Protein AF-M1DHZ8-F1 (afdb_monomer)

Structure (mmCIF, N/CA/C/O backbone):
data_AF-M1DHZ8-F1
#
_entry.id   AF-M1DHZ8-F1
#
loop_
_atom_site.group_PDB
_atom_site.id
_atom_site.type_symbol
_atom_site.label_atom_id
_atom_site.label_alt_id
_atom_site.label_comp_id
_atom_site.label_asym_id
_atom_site.label_entity_id
_atom_site.label_seq_id
_atom_site.pdbx_PDB_ins_code
_atom_site.Cartn_x
_atom_site.Cartn_y
_atom_site.Cartn_z
_atom_site.occupancy
_atom_site.B_iso_or_equiv
_atom_site.auth_seq_id
_atom_site.auth_comp_id
_atom_site.auth_asym_id
_atom_site.auth_atom_id
_atom_site.pdbx_PDB_model_num
ATOM 1 N N . MET A 1 1 ? -25.401 53.368 11.856 1.00 43.28 1 MET A N 1
ATOM 2 C CA . MET A 1 1 ? -24.436 52.295 11.523 1.00 43.28 1 MET A CA 1
ATOM 3 C C . MET A 1 1 ? -25.212 51.007 11.330 1.00 43.28 1 MET A C 1
ATOM 5 O O . MET A 1 1 ? -26.063 50.683 12.149 1.00 43.28 1 MET A O 1
ATOM 9 N N . VAL A 1 2 ? -25.021 50.393 10.166 1.00 42.47 2 VAL A N 1
ATOM 10 C CA . VAL A 1 2 ? -25.934 49.443 9.520 1.00 42.47 2 VAL A CA 1
ATOM 11 C C . VAL A 1 2 ? -25.722 48.029 10.066 1.00 42.47 2 VAL A C 1
ATOM 13 O O . VAL A 1 2 ? -24.594 47.553 10.136 1.00 42.47 2 VAL A O 1
ATOM 16 N N . LYS A 1 3 ? -26.817 47.373 10.459 1.00 51.09 3 LYS A N 1
ATOM 17 C CA . LYS A 1 3 ? -26.862 45.996 10.965 1.00 51.09 3 LYS A CA 1
ATOM 18 C C . LYS A 1 3 ? -27.177 45.074 9.782 1.00 51.09 3 LYS A C 1
ATOM 20 O O . LYS A 1 3 ? -28.287 45.108 9.261 1.00 51.09 3 LYS A O 1
ATOM 25 N N . THR A 1 4 ? -26.202 44.298 9.321 1.00 57.06 4 THR A N 1
ATOM 26 C CA . THR A 1 4 ? -26.383 43.306 8.248 1.00 57.06 4 THR A CA 1
ATOM 27 C C . THR A 1 4 ? -27.116 42.061 8.763 1.00 57.06 4 THR A C 1
ATOM 29 O O . THR A 1 4 ? -26.713 41.521 9.796 1.00 57.06 4 THR A O 1
ATOM 32 N N . PRO A 1 5 ? -28.157 41.569 8.067 1.00 57.56 5 PRO A N 1
ATOM 33 C CA . PRO A 1 5 ? -28.821 40.320 8.417 1.00 57.56 5 PRO A CA 1
ATOM 34 C C . PRO A 1 5 ? -28.129 39.104 7.779 1.00 57.56 5 PRO A C 1
ATOM 36 O O . PRO A 1 5 ? -27.724 39.126 6.617 1.00 57.56 5 PRO A O 1
ATOM 39 N N . ILE A 1 6 ? -28.015 38.031 8.563 1.00 51.16 6 ILE A N 1
ATOM 40 C CA . ILE A 1 6 ? -27.472 36.728 8.164 1.00 51.16 6 ILE A CA 1
ATOM 41 C C . ILE A 1 6 ? -28.552 35.974 7.380 1.00 51.16 6 ILE A C 1
ATOM 43 O O . ILE A 1 6 ? -29.609 35.652 7.920 1.00 51.16 6 ILE A O 1
ATOM 47 N N . VAL A 1 7 ? -28.278 35.690 6.107 1.00 58.41 7 VAL A N 1
ATOM 48 C CA . VAL A 1 7 ? -29.112 34.842 5.245 1.00 58.41 7 VAL A CA 1
ATOM 49 C C . VAL A 1 7 ? -28.746 33.381 5.503 1.00 58.41 7 VAL A C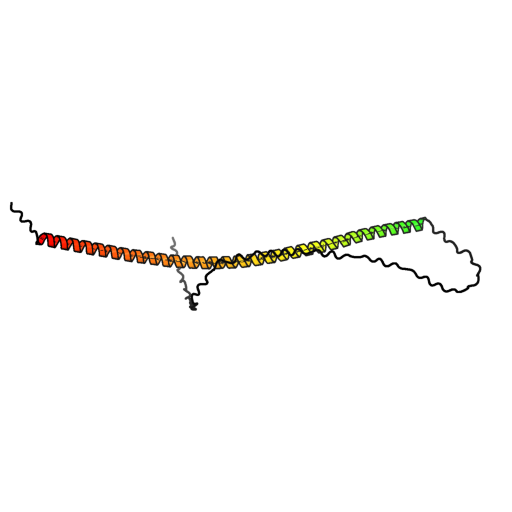 1
ATOM 51 O O . VAL A 1 7 ? -27.616 32.964 5.263 1.00 58.41 7 VAL A O 1
ATOM 54 N N . SER A 1 8 ? -29.705 32.612 6.015 1.00 46.03 8 SER A N 1
ATOM 55 C CA . SER A 1 8 ? -29.586 31.172 6.245 1.00 46.03 8 SER A CA 1
ATOM 56 C C . SER A 1 8 ? -30.149 30.428 5.033 1.00 46.03 8 SER A C 1
ATOM 58 O O . SER A 1 8 ? -31.315 30.614 4.684 1.00 46.03 8 SER A O 1
ATOM 60 N N . THR A 1 9 ? -29.331 29.619 4.360 1.00 59.97 9 THR A N 1
ATOM 61 C CA . THR A 1 9 ? -29.782 28.746 3.268 1.00 59.97 9 THR A CA 1
ATOM 62 C C . THR A 1 9 ? -30.081 27.337 3.796 1.00 59.97 9 THR A C 1
ATOM 64 O O . THR A 1 9 ? -29.317 26.805 4.605 1.00 59.97 9 THR A O 1
ATOM 67 N N . PRO A 1 10 ? -31.181 26.697 3.360 1.00 54.19 10 PRO A N 1
ATOM 68 C CA . PRO A 1 10 ? -31.525 25.348 3.793 1.00 54.19 10 PRO A CA 1
ATOM 69 C C . PRO A 1 10 ? -30.684 24.284 3.071 1.00 54.19 10 PRO A C 1
ATOM 71 O O . PRO A 1 10 ? -30.673 24.184 1.843 1.00 54.19 10 PRO A O 1
ATOM 74 N N . VAL A 1 11 ? -30.012 23.451 3.866 1.00 51.22 11 VAL A N 1
ATOM 75 C CA . VAL A 1 11 ? -29.269 22.260 3.434 1.00 51.22 11 VAL A CA 1
ATOM 76 C C . VAL A 1 11 ? -30.254 21.161 3.034 1.00 51.22 11 VAL A C 1
ATOM 78 O O . VAL A 1 11 ? -31.031 20.667 3.850 1.00 51.22 11 VAL A O 1
ATOM 81 N N . THR A 1 12 ? -30.222 20.754 1.767 1.00 45.12 12 THR A N 1
ATOM 82 C CA . THR A 1 12 ? -31.020 19.637 1.251 1.00 45.12 12 THR A CA 1
ATOM 83 C C . THR A 1 12 ? -30.306 18.315 1.544 1.00 45.12 12 THR A C 1
ATOM 85 O O . THR A 1 12 ? -29.315 17.966 0.905 1.00 45.12 12 THR A O 1
ATOM 88 N N . HIS A 1 13 ? -30.822 17.554 2.510 1.00 42.47 13 HIS A N 1
ATOM 89 C CA . HIS A 1 13 ? -30.397 16.179 2.767 1.00 42.47 13 HIS A CA 1
ATOM 90 C C . HIS A 1 13 ? -30.862 15.258 1.629 1.00 42.47 13 HIS A C 1
ATOM 92 O O . HIS A 1 13 ? -32.052 14.973 1.493 1.00 42.47 13 HIS A O 1
ATOM 98 N N . LYS A 1 14 ? -29.927 14.748 0.819 1.00 47.31 14 LYS A N 1
ATOM 99 C CA . LYS A 1 14 ? -30.204 13.616 -0.074 1.00 47.31 14 LYS A CA 1
ATOM 100 C C . LYS A 1 14 ? -30.124 12.313 0.719 1.00 47.31 14 LYS A C 1
ATOM 102 O O . LYS A 1 14 ? -29.074 11.932 1.226 1.00 47.31 14 LYS A O 1
ATOM 107 N N . SER A 1 15 ? -31.285 11.675 0.825 1.00 42.09 15 SER A N 1
ATOM 108 C CA . SER A 1 15 ? -31.528 10.390 1.471 1.00 42.09 15 SER A CA 1
ATOM 109 C C . SER A 1 15 ? -30.779 9.246 0.777 1.00 42.09 15 SER A C 1
ATOM 111 O O . SER A 1 15 ? -30.802 9.104 -0.447 1.00 42.09 15 SER A O 1
ATOM 113 N N . SER A 1 16 ? -30.108 8.446 1.604 1.00 43.88 16 SER A N 1
ATOM 114 C CA . SER A 1 16 ? -29.334 7.254 1.269 1.00 43.88 16 SER A CA 1
ATOM 115 C C . SER A 1 16 ? -30.253 6.079 0.927 1.00 43.88 16 SER A C 1
ATOM 117 O O . SER A 1 16 ? -31.117 5.703 1.719 1.00 43.88 16 SER A O 1
ATOM 119 N N . ARG A 1 17 ? -30.041 5.454 -0.238 1.00 42.91 17 ARG A N 1
ATOM 120 C CA . ARG A 1 17 ? -30.660 4.172 -0.601 1.00 42.91 17 ARG A CA 1
ATOM 121 C C . ARG A 1 17 ? -29.637 3.059 -0.377 1.00 42.91 17 ARG A C 1
ATOM 123 O O . ARG A 1 17 ? -28.909 2.670 -1.286 1.00 42.91 17 ARG A O 1
ATOM 130 N N . ASN A 1 18 ? -29.578 2.582 0.863 1.00 40.81 18 ASN A N 1
ATOM 131 C CA . ASN A 1 18 ? -28.791 1.426 1.276 1.00 40.81 18 ASN A CA 1
ATOM 132 C C . ASN A 1 18 ? -29.407 0.147 0.679 1.00 40.81 18 ASN A C 1
ATOM 134 O O . ASN A 1 18 ? -30.494 -0.268 1.083 1.00 40.81 18 ASN A O 1
ATOM 138 N N . LYS A 1 19 ? -28.741 -0.465 -0.308 1.00 53.06 19 LYS A N 1
ATOM 139 C CA . LYS A 1 19 ? -29.048 -1.833 -0.738 1.00 53.06 19 LYS A CA 1
ATOM 140 C C . LYS A 1 19 ? -28.199 -2.786 0.091 1.00 53.06 19 LYS A C 1
ATOM 142 O O . LYS A 1 19 ? -27.053 -3.064 -0.248 1.00 53.06 19 LYS A O 1
ATOM 147 N N . ASN A 1 20 ? -28.816 -3.277 1.158 1.00 43.25 20 ASN A N 1
ATOM 148 C CA . ASN A 1 20 ? -28.360 -4.430 1.910 1.00 43.25 20 ASN A CA 1
ATOM 149 C C . ASN A 1 20 ? -28.295 -5.624 0.941 1.00 43.25 20 ASN A C 1
ATOM 151 O O . ASN A 1 20 ? -29.321 -6.053 0.411 1.00 43.25 20 ASN A O 1
ATOM 155 N N . LYS A 1 21 ? -27.089 -6.101 0.637 1.00 47.28 21 LYS A N 1
ATOM 156 C CA . LYS A 1 21 ? -26.887 -7.441 0.091 1.00 47.28 21 LYS A CA 1
ATOM 157 C C . LYS A 1 21 ? -26.203 -8.229 1.184 1.00 47.28 21 LYS A C 1
ATOM 159 O O . LYS A 1 21 ? -25.027 -8.000 1.456 1.00 47.28 21 LYS A O 1
ATOM 164 N N . ASP A 1 22 ? -26.974 -9.123 1.786 1.00 53.22 22 ASP A N 1
ATOM 165 C CA . ASP A 1 22 ? -26.479 -10.199 2.624 1.00 53.22 22 ASP A CA 1
ATOM 166 C C . ASP A 1 22 ? -25.320 -10.886 1.900 1.00 53.22 22 ASP A C 1
ATOM 168 O O . ASP A 1 22 ? -25.494 -11.548 0.875 1.00 53.22 22 ASP A O 1
ATOM 172 N N . LYS A 1 23 ? -24.109 -10.675 2.408 1.00 49.78 23 LYS A N 1
ATOM 173 C CA . LYS A 1 23 ? -22.975 -11.537 2.115 1.00 49.78 23 LYS A CA 1
ATOM 174 C C . LYS A 1 23 ? -22.609 -12.209 3.419 1.00 49.78 23 LYS A C 1
ATOM 176 O O . LYS A 1 23 ? -22.179 -11.562 4.371 1.00 49.78 23 LYS A O 1
ATOM 181 N N . ALA A 1 24 ? -22.880 -13.508 3.432 1.00 39.22 24 ALA A N 1
ATOM 182 C CA . ALA A 1 24 ? -22.462 -14.440 4.452 1.00 39.22 24 ALA A CA 1
ATOM 183 C C . ALA A 1 24 ? -20.998 -14.182 4.831 1.00 39.22 24 ALA A C 1
ATOM 185 O O . ALA A 1 24 ? -20.130 -14.040 3.968 1.00 39.22 24 ALA A O 1
ATOM 186 N N . LEU A 1 25 ? -20.757 -14.111 6.137 1.00 43.31 25 LEU A N 1
ATOM 187 C CA . LEU A 1 25 ? -19.433 -14.115 6.734 1.00 43.31 25 LEU A CA 1
ATOM 188 C C . LEU A 1 25 ? -18.780 -15.471 6.447 1.00 43.31 25 LEU A C 1
ATOM 190 O O . LEU A 1 25 ? -18.933 -16.411 7.220 1.00 43.31 25 LEU A O 1
ATOM 194 N N . SER A 1 26 ? -18.054 -15.583 5.339 1.00 36.69 26 SER A N 1
ATOM 195 C CA . SER A 1 26 ? -16.978 -16.561 5.240 1.00 36.69 26 SER A CA 1
ATOM 196 C C . SER A 1 26 ? -15.731 -15.899 5.814 1.00 36.69 26 SER A C 1
ATOM 198 O O . SER A 1 26 ? -15.132 -15.034 5.173 1.00 36.69 26 SER A O 1
ATOM 200 N N . PHE A 1 27 ? -15.368 -16.272 7.040 1.00 39.16 27 PHE A N 1
ATOM 201 C CA . PHE A 1 27 ? -14.012 -16.073 7.535 1.00 39.16 27 PHE A CA 1
ATOM 202 C C . PHE A 1 27 ? -13.074 -16.802 6.571 1.00 39.16 27 PHE A C 1
ATOM 204 O O . PHE A 1 27 ? -13.004 -18.027 6.574 1.00 39.16 27 PHE A O 1
ATOM 211 N N . VAL A 1 28 ? -12.401 -16.052 5.701 1.00 34.44 28 VAL A N 1
ATOM 212 C CA . VAL A 1 28 ? -11.215 -16.559 5.019 1.00 34.44 28 VAL A CA 1
ATOM 213 C C . VAL A 1 28 ? -10.112 -16.468 6.058 1.00 34.44 28 VAL A C 1
ATOM 215 O O . VAL A 1 28 ? -9.650 -15.375 6.386 1.00 34.44 28 VAL A O 1
ATOM 218 N N . SER A 1 29 ? -9.765 -17.615 6.640 1.00 36.16 29 SER A N 1
ATOM 219 C CA . SER A 1 29 ? -8.498 -17.789 7.338 1.00 36.16 29 SER A CA 1
ATOM 220 C C . SER A 1 29 ? -7.398 -17.319 6.393 1.00 36.16 29 SER A C 1
ATOM 222 O O . SER A 1 29 ? -7.177 -17.927 5.350 1.00 36.16 29 SER A O 1
ATOM 224 N N . ILE A 1 30 ? -6.751 -16.202 6.723 1.00 40.38 30 ILE A N 1
ATOM 225 C CA . ILE A 1 30 ? -5.487 -15.834 6.092 1.00 40.38 30 ILE A CA 1
ATOM 226 C C . ILE A 1 30 ? -4.448 -16.700 6.793 1.00 40.38 30 ILE A C 1
ATOM 228 O O . ILE A 1 30 ? -3.883 -16.332 7.822 1.00 40.38 30 ILE A O 1
ATOM 232 N N . GLU A 1 31 ? -4.330 -17.921 6.287 1.00 32.62 31 GLU A N 1
ATOM 233 C CA . GLU A 1 31 ? -3.224 -18.822 6.553 1.00 32.62 31 GLU A CA 1
ATOM 234 C C . GLU A 1 31 ? -1.980 -18.142 5.973 1.00 32.62 31 GLU A C 1
ATOM 236 O O . GLU A 1 31 ? -1.828 -17.972 4.764 1.00 32.62 31 GLU A O 1
ATOM 241 N N . SER A 1 32 ? -1.166 -17.599 6.876 1.00 48.81 32 SER A N 1
ATOM 242 C CA . SER A 1 32 ? 0.119 -16.979 6.576 1.00 48.81 32 SER A CA 1
ATOM 243 C C . SER A 1 32 ? 1.142 -18.074 6.295 1.00 48.81 32 SER A C 1
ATOM 245 O O . SER A 1 32 ? 2.001 -18.313 7.129 1.00 48.81 32 SER A O 1
ATOM 247 N N . ASP A 1 33 ? 1.040 -18.732 5.147 1.00 38.88 33 ASP A N 1
ATOM 248 C CA . ASP A 1 33 ? 2.052 -19.656 4.638 1.00 38.88 33 ASP A CA 1
ATOM 249 C C . ASP A 1 33 ? 2.001 -19.611 3.112 1.00 38.88 33 ASP A C 1
ATOM 251 O O . ASP A 1 33 ? 1.313 -20.392 2.478 1.00 38.88 33 ASP A O 1
ATOM 255 N N . ASP A 1 34 ? 2.660 -18.605 2.537 1.00 38.69 34 ASP A N 1
ATOM 256 C CA . ASP A 1 34 ? 3.296 -18.701 1.221 1.00 38.69 34 ASP A CA 1
ATOM 257 C C . ASP A 1 34 ? 4.160 -17.453 1.015 1.00 38.69 34 ASP A C 1
ATOM 259 O O . ASP A 1 34 ? 3.804 -16.450 0.389 1.00 38.69 34 ASP A O 1
ATOM 263 N N . MET A 1 35 ? 5.358 -17.532 1.591 1.00 44.69 35 MET A N 1
ATOM 264 C CA . MET A 1 35 ? 6.546 -16.869 1.074 1.00 44.69 35 MET A CA 1
ATOM 265 C C . MET A 1 35 ? 6.729 -17.304 -0.384 1.00 44.69 35 MET A C 1
ATOM 267 O O . MET A 1 35 ? 7.451 -18.255 -0.676 1.00 44.69 35 MET A O 1
ATOM 271 N N . LEU A 1 36 ? 6.055 -16.619 -1.312 1.00 42.66 36 LEU A N 1
ATOM 272 C CA . LEU A 1 36 ? 6.299 -16.824 -2.732 1.00 42.66 36 LEU A CA 1
ATOM 273 C C . LEU A 1 36 ? 7.783 -16.547 -2.993 1.00 42.66 36 LEU A C 1
ATOM 275 O O . LEU A 1 36 ? 8.258 -15.444 -2.685 1.00 42.66 36 LEU A O 1
ATOM 279 N N . PRO A 1 37 ? 8.536 -17.512 -3.546 1.00 39.62 37 PRO A N 1
ATOM 280 C CA . PRO A 1 37 ? 9.892 -17.238 -3.952 1.00 39.62 37 PRO A CA 1
ATOM 281 C C . PRO A 1 37 ? 9.818 -16.156 -5.026 1.00 39.62 37 PRO A C 1
ATOM 283 O O . PRO A 1 37 ? 9.117 -16.288 -6.031 1.00 39.62 37 PRO A O 1
ATOM 286 N N . LEU A 1 38 ? 10.547 -15.068 -4.784 1.00 38.91 38 LEU A N 1
ATOM 287 C CA . LEU A 1 38 ? 11.015 -14.141 -5.802 1.00 38.91 38 LEU A CA 1
ATOM 288 C C . LEU A 1 38 ? 11.776 -14.968 -6.845 1.00 38.91 38 LEU A C 1
ATOM 290 O O . LEU A 1 38 ? 12.996 -15.099 -6.796 1.00 38.91 38 LEU A O 1
ATOM 294 N N . ALA A 1 39 ? 11.040 -15.559 -7.784 1.00 35.53 39 ALA A N 1
ATOM 295 C CA . ALA A 1 39 ? 11.576 -16.048 -9.033 1.00 35.53 39 ALA A CA 1
ATOM 296 C C . ALA A 1 39 ? 11.989 -14.807 -9.829 1.00 35.53 39 ALA A C 1
ATOM 298 O O . ALA A 1 39 ? 11.274 -14.308 -10.695 1.00 35.53 39 ALA A O 1
ATOM 299 N N . PHE A 1 40 ? 13.153 -14.267 -9.470 1.00 34.44 40 PHE A N 1
ATOM 300 C CA . PHE A 1 40 ? 13.998 -13.555 -10.406 1.00 34.44 40 PHE A CA 1
ATOM 301 C C . PHE A 1 40 ? 14.186 -14.501 -11.590 1.00 34.44 40 PHE A C 1
ATOM 303 O O . PHE A 1 40 ? 14.955 -15.459 -11.513 1.00 34.44 40 PHE A O 1
ATOM 310 N N . PHE A 1 41 ? 13.461 -14.261 -12.680 1.00 35.91 41 PHE A N 1
ATOM 311 C CA . PHE A 1 41 ? 13.809 -14.824 -13.974 1.00 35.91 41 PHE A CA 1
ATOM 312 C C . PHE A 1 41 ? 15.137 -14.189 -14.395 1.00 35.91 41 PHE A C 1
ATOM 314 O O . PHE A 1 41 ? 15.192 -13.196 -15.113 1.00 35.91 41 PHE A O 1
ATOM 321 N N . SER A 1 42 ? 16.228 -14.754 -13.879 1.00 38.97 42 SER A N 1
ATOM 322 C CA . SER A 1 42 ? 17.545 -14.640 -14.475 1.00 38.97 42 SER A CA 1
ATOM 323 C C . SER A 1 42 ? 17.511 -15.476 -15.748 1.00 38.97 42 SER A C 1
ATOM 325 O O . SER A 1 42 ? 17.853 -16.658 -15.762 1.00 38.97 42 SER A O 1
ATOM 327 N N . SER A 1 43 ? 17.040 -14.868 -16.832 1.00 37.78 43 SER A N 1
ATOM 328 C CA . SER A 1 43 ? 17.309 -15.372 -18.170 1.00 37.78 43 SER A CA 1
ATOM 329 C C . SER A 1 43 ? 18.776 -15.074 -18.464 1.00 37.78 43 SER A C 1
ATOM 331 O O . SER A 1 43 ? 19.111 -14.077 -19.097 1.00 37.78 43 SER A O 1
ATOM 333 N N . SER A 1 44 ? 19.659 -15.925 -17.937 1.00 40.91 44 SER A N 1
ATOM 334 C CA . SER A 1 44 ? 21.011 -16.098 -18.454 1.00 40.91 44 SER A CA 1
ATOM 335 C C . SER A 1 44 ? 20.864 -16.537 -19.908 1.00 40.91 44 SER A C 1
ATOM 337 O O . SER A 1 44 ? 20.631 -17.711 -20.201 1.00 40.91 44 SER A O 1
ATOM 339 N N . LEU A 1 45 ? 20.869 -15.567 -20.823 1.00 39.31 45 LEU A N 1
ATOM 340 C CA . LEU A 1 45 ? 20.843 -15.843 -22.246 1.00 39.31 45 LEU A CA 1
ATOM 341 C C . LEU A 1 45 ? 22.228 -16.385 -22.599 1.00 39.31 45 LEU A C 1
ATOM 343 O O . LEU A 1 45 ? 23.200 -15.642 -22.731 1.00 39.31 45 LEU A O 1
ATOM 347 N N . ALA A 1 46 ? 22.313 -17.710 -22.678 1.00 38.78 46 ALA A N 1
ATOM 348 C CA . ALA A 1 46 ? 23.436 -18.407 -23.267 1.00 38.78 46 ALA A CA 1
ATOM 349 C C . ALA A 1 46 ? 23.710 -17.795 -24.648 1.00 38.78 46 ALA A C 1
ATOM 351 O O . ALA A 1 46 ? 22.908 -17.931 -25.572 1.00 38.78 46 ALA A O 1
ATOM 352 N N . PHE A 1 47 ? 24.839 -17.098 -24.777 1.00 40.84 47 PHE A N 1
ATOM 353 C CA . PHE A 1 47 ? 25.373 -16.683 -26.064 1.00 40.84 47 PHE A CA 1
ATOM 354 C C . PHE A 1 47 ? 25.712 -17.948 -26.859 1.00 40.84 47 PHE A C 1
ATOM 356 O O . PHE A 1 47 ? 26.784 -18.534 -26.700 1.00 40.84 47 PHE A O 1
ATOM 363 N N . PHE A 1 48 ? 24.799 -18.386 -27.724 1.00 38.41 48 PHE A N 1
ATOM 364 C CA . PHE A 1 48 ? 25.159 -19.266 -28.825 1.00 38.41 48 PHE A CA 1
ATOM 365 C C . PHE A 1 48 ? 26.043 -18.459 -29.778 1.00 38.41 48 PHE A C 1
ATOM 367 O O . PHE A 1 48 ? 25.569 -17.662 -30.583 1.00 38.41 48 PHE A O 1
ATOM 374 N N . SER A 1 49 ? 27.353 -18.654 -29.633 1.00 44.06 49 SER A N 1
ATOM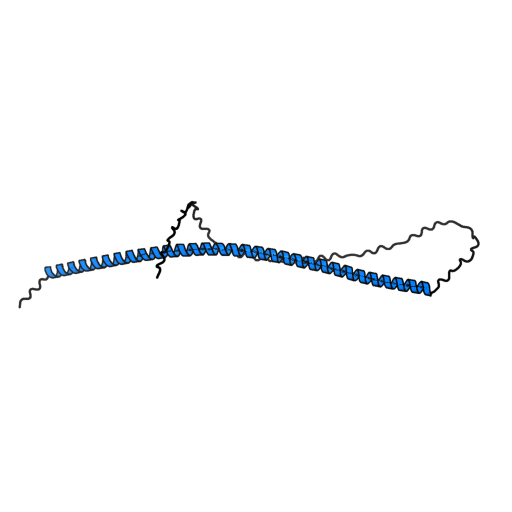 375 C CA . SER A 1 49 ? 28.363 -18.286 -30.618 1.00 44.06 49 SER A CA 1
ATOM 376 C C . SER A 1 49 ? 28.012 -18.966 -31.943 1.00 44.06 49 SER A C 1
ATOM 378 O O . SER A 1 49 ? 28.267 -20.154 -32.144 1.00 44.06 49 SER A O 1
ATOM 380 N N . MET A 1 50 ? 27.347 -18.228 -32.830 1.00 41.34 50 MET A N 1
ATOM 381 C CA . MET A 1 50 ? 27.041 -18.686 -34.177 1.00 41.34 50 ME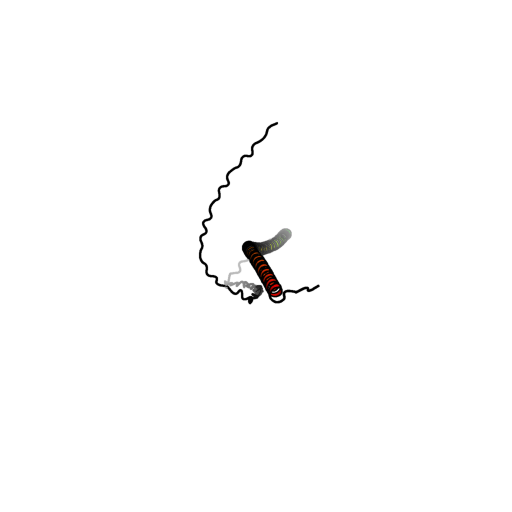T A CA 1
ATOM 382 C C . MET A 1 50 ? 28.290 -18.450 -35.025 1.00 41.34 50 MET A C 1
ATOM 384 O O . MET A 1 50 ? 28.541 -17.352 -35.518 1.00 41.34 50 MET A O 1
ATOM 388 N N . GLY A 1 51 ? 29.130 -19.483 -35.096 1.00 40.91 51 GLY A N 1
ATOM 389 C CA . GLY A 1 51 ? 30.365 -19.483 -35.866 1.00 40.91 51 GLY A CA 1
ATOM 390 C C . GLY A 1 51 ? 30.102 -19.198 -37.343 1.00 40.91 51 GLY A C 1
ATOM 391 O O . GLY A 1 51 ? 29.646 -20.068 -38.082 1.00 40.91 51 GLY A O 1
ATOM 392 N N . TYR A 1 52 ? 30.438 -17.989 -37.786 1.00 36.38 52 TYR A N 1
ATOM 393 C CA . TYR A 1 52 ? 30.561 -17.669 -39.202 1.00 36.38 52 TYR A CA 1
ATOM 394 C C . TYR A 1 52 ? 31.837 -18.316 -39.743 1.00 36.38 52 TYR A C 1
ATOM 396 O O . TYR A 1 52 ? 32.933 -17.764 -39.652 1.00 36.38 52 TYR A O 1
ATOM 404 N N . THR A 1 53 ? 31.705 -19.507 -40.323 1.00 42.72 53 THR A N 1
ATOM 405 C CA . THR A 1 53 ? 32.742 -20.050 -41.201 1.00 42.72 53 THR A CA 1
ATOM 406 C C . THR A 1 53 ? 32.650 -19.324 -42.540 1.00 42.72 53 THR A C 1
ATOM 408 O O . THR A 1 53 ? 31.763 -19.558 -43.355 1.00 42.72 53 THR A O 1
ATOM 411 N N . ARG A 1 54 ? 33.566 -18.377 -42.760 1.00 36.66 54 ARG A N 1
ATOM 412 C CA . ARG A 1 54 ? 33.734 -17.688 -44.042 1.00 36.66 54 ARG A CA 1
ATOM 413 C C . ARG A 1 54 ? 34.350 -18.666 -45.044 1.00 36.66 54 ARG A C 1
ATOM 415 O O . ARG A 1 54 ? 35.568 -18.789 -45.130 1.00 36.66 54 ARG A O 1
ATOM 422 N N . THR A 1 55 ? 33.517 -19.383 -45.790 1.00 38.66 55 THR A N 1
ATOM 423 C CA . THR A 1 55 ? 33.960 -20.167 -46.948 1.00 38.66 55 THR A CA 1
ATOM 424 C C . THR A 1 55 ? 34.223 -19.197 -48.098 1.00 38.66 55 THR A C 1
ATOM 426 O O . THR A 1 55 ? 33.297 -18.697 -48.730 1.00 38.66 55 THR A O 1
ATOM 429 N N . ILE A 1 56 ? 35.491 -18.862 -48.338 1.00 40.97 56 ILE A N 1
ATOM 430 C CA . ILE A 1 56 ? 35.888 -18.076 -49.509 1.00 40.97 56 ILE A CA 1
ATOM 431 C C . ILE A 1 56 ? 36.044 -19.071 -50.660 1.00 40.97 56 ILE A C 1
ATOM 433 O O . ILE A 1 56 ? 37.030 -19.801 -50.741 1.00 40.97 56 ILE A O 1
ATOM 437 N N . SER A 1 57 ? 35.015 -19.164 -51.497 1.00 40.66 57 SER A N 1
ATOM 438 C CA . SER A 1 57 ? 35.014 -19.990 -52.700 1.00 40.66 57 SER A CA 1
ATOM 439 C C . SER A 1 57 ? 36.149 -19.569 -53.637 1.00 40.66 57 SER A C 1
ATOM 441 O O . SER A 1 57 ? 36.208 -18.426 -54.085 1.00 40.66 57 SER A O 1
ATOM 443 N N . SER A 1 58 ? 37.043 -20.514 -53.930 1.00 46.31 58 SER A N 1
ATOM 444 C CA . SER A 1 58 ? 38.095 -20.402 -54.940 1.00 46.31 58 SER A CA 1
ATOM 445 C C . SER A 1 58 ? 37.473 -20.428 -56.338 1.00 46.31 58 SER A C 1
ATOM 447 O O . SER A 1 58 ? 36.864 -21.422 -56.738 1.00 46.31 58 SER A O 1
ATOM 449 N N . SER A 1 59 ? 37.611 -19.337 -57.090 1.00 43.31 59 SER A N 1
ATOM 450 C CA . SER A 1 59 ? 37.294 -19.288 -58.515 1.00 43.31 59 SER A CA 1
ATOM 451 C C . SER A 1 59 ? 38.430 -19.931 -59.314 1.00 43.31 59 SER A C 1
ATOM 453 O O . SER A 1 59 ? 39.345 -19.270 -59.800 1.00 43.31 59 SER A O 1
ATOM 455 N N . ALA A 1 60 ? 38.358 -21.252 -59.471 1.00 39.72 60 ALA A N 1
ATOM 456 C CA . ALA A 1 60 ? 39.125 -21.961 -60.486 1.00 39.72 60 ALA A CA 1
ATOM 457 C C . ALA A 1 60 ? 38.637 -21.522 -61.880 1.00 39.72 60 ALA A C 1
ATOM 459 O O . ALA A 1 60 ? 37.616 -22.000 -62.376 1.00 39.72 60 ALA A O 1
ATOM 460 N N . LEU A 1 61 ? 39.361 -20.591 -62.506 1.00 40.53 61 LEU A N 1
ATOM 461 C CA . LEU A 1 61 ? 39.243 -20.294 -63.932 1.00 40.53 61 LEU A CA 1
ATOM 462 C C . LEU A 1 61 ? 39.686 -21.535 -64.719 1.00 40.53 61 LEU A C 1
ATOM 464 O O . LEU A 1 61 ? 40.876 -21.784 -64.907 1.00 40.53 61 LEU A O 1
ATOM 468 N N . LYS A 1 62 ? 38.710 -22.333 -65.157 1.00 37.91 62 LYS A N 1
ATOM 469 C CA . LYS A 1 62 ? 38.894 -23.308 -66.231 1.00 37.91 62 LYS A CA 1
ATOM 470 C C . LYS A 1 62 ? 39.080 -22.533 -67.532 1.00 37.91 62 LYS A C 1
ATOM 472 O O . LYS A 1 62 ? 38.112 -22.022 -68.086 1.00 37.91 62 LYS A O 1
ATOM 477 N N . ASN A 1 63 ? 40.317 -22.452 -68.002 1.00 40.19 63 ASN A N 1
ATOM 478 C CA . ASN A 1 63 ? 40.587 -22.139 -69.397 1.00 40.19 63 ASN A CA 1
ATOM 479 C C . ASN A 1 63 ? 40.478 -23.452 -70.177 1.00 40.19 63 ASN A C 1
ATOM 481 O O . ASN A 1 63 ? 41.443 -24.209 -70.247 1.00 40.19 63 ASN A O 1
ATOM 485 N N . ASP A 1 64 ? 39.286 -23.725 -70.703 1.00 44.34 64 ASP A N 1
ATOM 486 C CA . ASP A 1 64 ? 39.140 -24.599 -71.865 1.00 44.34 64 ASP A CA 1
ATOM 487 C C . ASP A 1 64 ? 39.688 -23.814 -73.059 1.00 44.34 64 ASP A C 1
ATOM 489 O O . ASP A 1 64 ? 39.144 -22.770 -73.427 1.00 44.34 64 ASP A O 1
ATOM 493 N N . LEU A 1 65 ? 40.809 -24.262 -73.615 1.00 44.19 65 LEU A N 1
ATOM 494 C CA . LEU A 1 65 ? 41.283 -23.782 -74.905 1.00 44.19 65 LEU A CA 1
ATOM 495 C C . LEU A 1 65 ? 41.451 -25.002 -75.800 1.00 44.19 65 LEU A C 1
ATOM 497 O O . LEU A 1 65 ? 42.476 -25.681 -75.760 1.00 44.19 65 LEU A O 1
ATOM 501 N N . ASP A 1 66 ? 40.394 -25.271 -76.562 1.00 42.34 66 ASP A N 1
ATOM 502 C CA . ASP A 1 66 ? 40.384 -26.251 -77.633 1.00 42.34 66 ASP A CA 1
ATOM 503 C C . ASP A 1 66 ? 41.498 -25.965 -78.647 1.00 42.34 66 ASP A C 1
ATOM 505 O O . ASP A 1 66 ? 41.720 -24.836 -79.100 1.00 42.34 66 ASP A O 1
ATOM 509 N N . ASP A 1 67 ? 42.182 -27.048 -78.991 1.00 50.34 67 ASP A N 1
ATOM 510 C CA . ASP A 1 67 ? 43.215 -27.173 -80.004 1.00 50.34 67 ASP A CA 1
ATOM 511 C C . ASP A 1 67 ? 42.650 -26.829 -81.392 1.00 50.34 67 ASP A C 1
ATOM 513 O O . ASP A 1 67 ? 41.928 -27.609 -82.015 1.00 50.34 67 ASP A O 1
ATOM 517 N N . VAL A 1 68 ? 42.978 -25.634 -81.889 1.00 48.38 68 VAL A N 1
ATOM 518 C CA . VAL A 1 68 ? 42.804 -25.273 -83.298 1.00 48.38 68 VAL A CA 1
ATOM 519 C C . VAL A 1 68 ? 44.134 -24.759 -83.831 1.00 48.38 68 VAL A C 1
ATOM 521 O O . VAL A 1 68 ? 44.560 -23.632 -83.580 1.00 48.38 68 VAL A O 1
ATOM 524 N N . VAL A 1 69 ? 44.776 -25.620 -84.617 1.00 50.28 69 VAL A N 1
ATOM 525 C CA . VAL A 1 69 ? 45.929 -25.333 -85.471 1.00 50.28 69 VAL A CA 1
ATOM 526 C C . VAL A 1 69 ? 45.626 -24.123 -86.364 1.00 50.28 69 VAL A C 1
ATOM 528 O O . VAL A 1 69 ? 44.920 -24.229 -87.368 1.00 50.28 69 VAL A O 1
ATOM 531 N N . VAL A 1 70 ? 46.204 -22.963 -86.034 1.00 42.59 70 VAL A N 1
ATOM 532 C CA . VAL A 1 70 ? 46.180 -21.766 -86.886 1.00 42.59 70 VAL A CA 1
ATOM 533 C C . VAL A 1 70 ? 47.599 -21.420 -87.337 1.00 42.59 70 VAL A C 1
ATOM 535 O O . VAL A 1 70 ? 48.462 -21.030 -86.556 1.00 42.59 70 VAL A O 1
ATOM 538 N N . LYS A 1 71 ? 47.799 -21.584 -88.650 1.00 41.97 71 LYS A N 1
ATOM 539 C CA . LYS A 1 71 ? 48.834 -21.008 -89.528 1.00 41.97 71 LYS A CA 1
ATOM 540 C C . LYS A 1 71 ? 49.559 -19.790 -88.930 1.00 41.97 71 LYS A C 1
ATOM 542 O O . LYS A 1 71 ? 48.922 -18.803 -88.573 1.00 41.97 71 LYS A O 1
ATOM 547 N N . SER A 1 72 ? 50.894 -19.808 -88.949 1.00 47.72 72 SER A N 1
ATOM 548 C CA . SER A 1 72 ? 51.744 -18.673 -88.573 1.00 47.72 72 SER A CA 1
ATOM 549 C C . SER A 1 72 ? 51.579 -17.498 -89.547 1.00 47.72 72 SER A C 1
ATOM 551 O O . SER A 1 72 ? 52.270 -17.363 -90.558 1.00 47.72 72 SER A O 1
ATOM 553 N N . ILE A 1 73 ? 50.634 -16.611 -89.242 1.00 44.94 73 ILE A N 1
ATOM 554 C CA . ILE A 1 73 ? 50.516 -15.317 -89.907 1.00 44.94 73 ILE A CA 1
ATOM 555 C C . ILE A 1 73 ? 51.534 -14.386 -89.248 1.00 44.94 73 ILE A C 1
ATOM 557 O O . ILE A 1 73 ? 51.461 -14.104 -88.057 1.00 44.94 73 ILE A O 1
ATOM 561 N N . LYS A 1 74 ? 52.501 -13.937 -90.051 1.00 46.47 74 LYS A N 1
ATOM 562 C CA . LYS A 1 74 ? 53.527 -12.927 -89.763 1.00 46.47 74 LYS A CA 1
ATOM 563 C C . LYS A 1 74 ? 52.972 -11.796 -88.878 1.00 46.47 74 LYS A C 1
ATOM 565 O O . LYS A 1 74 ? 52.314 -10.881 -89.370 1.00 46.47 74 LYS A O 1
ATOM 570 N N . SER A 1 75 ? 53.236 -11.864 -87.574 1.00 46.81 75 SER A N 1
ATOM 571 C CA . SER A 1 75 ? 52.822 -10.850 -86.607 1.00 46.81 75 SER A CA 1
ATOM 572 C C . SER A 1 75 ? 53.651 -9.584 -86.815 1.00 46.81 75 SER A C 1
ATOM 574 O O . SER A 1 75 ? 54.869 -9.589 -86.623 1.00 46.81 75 SER A O 1
ATOM 576 N N . LYS A 1 76 ? 52.995 -8.485 -87.206 1.00 53.38 76 LYS A N 1
ATOM 577 C CA . LYS A 1 76 ? 53.549 -7.139 -87.004 1.00 53.38 76 LYS A CA 1
ATOM 578 C C . LYS A 1 76 ? 53.856 -6.977 -85.510 1.00 53.38 76 LYS A C 1
ATOM 580 O O . LYS A 1 76 ? 53.070 -7.477 -84.705 1.00 53.38 76 LYS A O 1
ATOM 585 N N . PRO A 1 77 ? 54.947 -6.298 -85.123 1.00 42.50 77 PRO A N 1
ATOM 586 C CA . PRO A 1 77 ? 55.180 -6.001 -83.719 1.00 42.50 77 PRO A CA 1
ATOM 587 C C . PRO A 1 77 ? 53.966 -5.231 -83.199 1.00 42.50 77 PRO A C 1
ATOM 589 O O . PRO A 1 77 ? 53.641 -4.157 -83.710 1.00 42.50 77 PRO A O 1
ATOM 592 N N . SER A 1 78 ? 53.260 -5.822 -82.232 1.00 46.56 78 SER A N 1
ATOM 593 C CA . SER A 1 78 ? 52.255 -5.116 -81.451 1.00 46.56 78 SER A CA 1
ATOM 594 C C . SER A 1 78 ? 52.921 -3.859 -80.928 1.00 46.56 78 SER A C 1
ATOM 596 O O . SER A 1 78 ? 53.941 -3.936 -80.243 1.00 46.56 78 SER A O 1
ATOM 598 N N . SER A 1 79 ? 52.386 -2.708 -81.327 1.00 41.56 79 SER A N 1
ATOM 599 C CA . SER A 1 79 ? 52.850 -1.415 -80.854 1.00 41.56 79 SER A CA 1
ATOM 600 C C . SER A 1 79 ? 52.726 -1.432 -79.335 1.00 41.56 79 SER A C 1
ATOM 602 O O . SER A 1 79 ? 51.624 -1.335 -78.793 1.00 41.56 79 SER A O 1
ATOM 604 N N . SER A 1 80 ? 53.855 -1.643 -78.658 1.00 44.84 80 SER A N 1
ATOM 605 C CA . SER A 1 80 ? 53.958 -1.530 -77.213 1.00 44.84 80 SER A CA 1
ATOM 606 C C . SER A 1 80 ? 53.606 -0.089 -76.899 1.00 44.84 80 SER A C 1
ATOM 608 O O . SER A 1 80 ? 54.368 0.833 -77.193 1.00 44.84 80 SER A O 1
ATOM 610 N N . THR A 1 81 ? 52.386 0.128 -76.418 1.00 46.16 81 THR A N 1
ATOM 611 C CA . THR A 1 81 ? 52.008 1.438 -75.912 1.00 46.16 81 THR A CA 1
ATOM 612 C C . THR A 1 81 ? 52.816 1.589 -74.638 1.00 46.16 81 THR A C 1
ATOM 614 O O . THR A 1 81 ? 52.491 0.967 -73.630 1.00 46.16 81 THR A O 1
ATOM 617 N N . ALA A 1 82 ? 53.916 2.338 -74.711 1.00 50.03 82 ALA A N 1
ATOM 618 C CA . ALA A 1 82 ? 54.660 2.766 -73.541 1.00 50.03 82 ALA A CA 1
ATOM 619 C C . ALA A 1 82 ? 53.686 3.570 -72.676 1.00 50.03 82 ALA A C 1
ATOM 621 O O . ALA A 1 82 ? 53.412 4.743 -72.926 1.00 50.03 82 ALA A O 1
ATOM 622 N N . ILE A 1 83 ? 53.070 2.886 -71.718 1.00 52.78 83 ILE A N 1
ATOM 623 C CA . ILE A 1 83 ? 52.188 3.495 -70.738 1.00 52.78 83 ILE A CA 1
ATOM 624 C C . ILE A 1 83 ? 53.089 4.439 -69.952 1.00 52.78 83 ILE A C 1
ATOM 626 O O . ILE A 1 83 ? 54.039 3.990 -69.312 1.00 52.78 83 ILE A O 1
ATOM 630 N N . SER A 1 84 ? 52.870 5.749 -70.068 1.00 53.94 84 SER A N 1
ATOM 631 C CA . SER A 1 84 ? 53.724 6.696 -69.363 1.00 53.94 84 SER A CA 1
ATOM 632 C C . SER A 1 84 ? 53.541 6.486 -67.856 1.00 53.94 84 SER A C 1
ATOM 634 O O . SER A 1 84 ? 52.419 6.529 -67.341 1.00 53.94 84 SER A O 1
ATOM 636 N N . SER A 1 85 ? 54.646 6.248 -67.145 1.00 67.19 85 SER A N 1
ATOM 637 C CA . SER A 1 85 ? 54.679 6.058 -65.689 1.00 67.19 85 SER A CA 1
ATOM 638 C C . SER A 1 85 ? 53.852 7.087 -64.894 1.00 67.19 85 SER A C 1
ATOM 640 O O . SER A 1 85 ? 53.207 6.685 -63.929 1.00 67.19 85 SER A O 1
ATOM 642 N N . PRO A 1 86 ? 53.759 8.376 -65.296 1.00 73.12 86 PRO A N 1
ATOM 643 C CA . PRO A 1 86 ? 52.918 9.353 -64.601 1.00 73.12 86 PRO A CA 1
ATOM 644 C C . PRO A 1 86 ? 51.426 8.994 -64.572 1.00 73.12 86 PRO A C 1
ATOM 646 O O . PRO A 1 86 ? 50.759 9.214 -63.567 1.00 73.12 86 PRO A O 1
ATOM 649 N N . LYS A 1 87 ? 50.885 8.425 -65.658 1.00 76.75 87 LYS A N 1
ATOM 650 C CA . LYS A 1 87 ? 49.454 8.097 -65.751 1.00 76.75 87 LYS A CA 1
ATOM 651 C C . LYS A 1 87 ? 49.101 6.850 -64.939 1.00 76.75 87 LYS A C 1
ATOM 653 O O . LYS A 1 87 ? 48.011 6.779 -64.379 1.00 76.75 87 LYS A O 1
ATOM 658 N N . LEU A 1 88 ? 50.026 5.892 -64.871 1.00 82.12 88 LEU A N 1
ATOM 659 C CA . LEU A 1 88 ? 49.901 4.709 -64.021 1.00 82.12 88 LEU A CA 1
ATOM 660 C C . LEU A 1 88 ? 49.964 5.096 -62.536 1.00 82.12 88 LEU A C 1
ATOM 662 O O . LEU A 1 88 ? 49.104 4.681 -61.768 1.00 82.12 88 LEU A O 1
ATOM 666 N N . ASN A 1 89 ? 50.920 5.947 -62.153 1.00 82.94 89 ASN A N 1
ATOM 667 C CA . ASN A 1 89 ? 51.059 6.413 -60.773 1.00 82.94 89 ASN A CA 1
ATOM 668 C C . ASN A 1 89 ? 49.827 7.207 -60.313 1.00 82.94 89 ASN A C 1
ATOM 670 O O . ASN A 1 89 ? 49.293 6.919 -59.250 1.00 82.94 89 ASN A O 1
ATOM 674 N N . ALA A 1 90 ? 49.294 8.105 -61.148 1.00 83.62 90 ALA A N 1
ATOM 675 C CA . ALA A 1 90 ? 48.058 8.829 -60.835 1.00 83.62 90 ALA A CA 1
ATOM 676 C C . ALA A 1 90 ? 46.836 7.899 -60.676 1.00 83.62 90 ALA A C 1
ATOM 678 O O . ALA A 1 90 ? 45.946 8.156 -59.867 1.00 83.62 90 ALA A O 1
ATOM 679 N N . ALA A 1 91 ? 46.770 6.805 -61.444 1.00 83.56 91 ALA A N 1
ATOM 680 C CA . ALA A 1 91 ? 45.710 5.808 -61.295 1.00 83.56 91 ALA A CA 1
ATOM 681 C C . ALA A 1 91 ? 45.858 4.991 -59.998 1.00 83.56 91 ALA A C 1
ATOM 683 O O . ALA A 1 91 ? 44.849 4.671 -59.373 1.00 83.56 91 ALA A O 1
ATOM 684 N N . LEU A 1 92 ? 47.093 4.683 -59.587 1.00 85.38 92 LEU A N 1
ATOM 685 C CA . LEU A 1 92 ? 47.388 3.996 -58.326 1.00 85.38 92 LEU A CA 1
ATOM 686 C C . LEU A 1 92 ? 47.078 4.872 -57.107 1.00 85.38 92 LEU A C 1
ATOM 688 O O . LEU A 1 92 ? 46.455 4.386 -56.169 1.00 85.38 92 LEU A O 1
ATOM 692 N N . GLU A 1 93 ? 47.427 6.158 -57.143 1.00 87.81 93 GLU A N 1
ATOM 693 C CA . GLU A 1 93 ? 47.049 7.116 -56.093 1.00 87.81 93 GLU A CA 1
ATOM 694 C C . GLU A 1 93 ? 45.524 7.208 -55.958 1.00 87.81 93 GLU A C 1
ATOM 696 O O . GLU A 1 93 ? 44.985 7.058 -54.866 1.00 87.81 93 GLU A O 1
ATOM 701 N N . LYS A 1 94 ? 44.800 7.305 -57.081 1.00 91.31 94 LYS A N 1
ATOM 702 C CA . LYS A 1 94 ? 43.330 7.318 -57.069 1.00 91.31 94 LYS A CA 1
ATOM 703 C C . LYS A 1 94 ? 42.717 6.023 -56.517 1.00 91.31 94 LYS A C 1
ATOM 705 O O . LYS A 1 94 ? 41.657 6.066 -55.898 1.00 91.31 94 LYS A O 1
ATOM 710 N N . LEU A 1 95 ? 43.343 4.870 -56.766 1.00 89.38 95 LEU A N 1
ATOM 711 C CA . LEU A 1 95 ? 42.923 3.596 -56.173 1.00 89.38 95 LEU A CA 1
ATOM 712 C C . LEU A 1 95 ? 43.146 3.594 -54.657 1.00 89.38 95 LEU A C 1
ATOM 714 O O . LEU A 1 95 ? 42.251 3.175 -53.931 1.00 89.38 95 LEU A O 1
ATOM 718 N N . SER A 1 96 ? 44.281 4.123 -54.194 1.00 90.06 96 SER A N 1
ATOM 719 C CA . SER A 1 96 ? 44.574 4.282 -52.765 1.00 90.06 96 SER A CA 1
ATOM 720 C C . SER A 1 96 ? 43.563 5.198 -52.066 1.00 90.06 96 SER A C 1
ATOM 722 O O . SER A 1 96 ? 43.118 4.891 -50.963 1.00 90.06 96 SER A O 1
ATOM 724 N N . ASP A 1 97 ? 43.151 6.292 -52.710 1.00 90.31 97 ASP A N 1
ATOM 725 C CA . ASP A 1 97 ? 42.137 7.200 -52.162 1.00 90.31 97 ASP A CA 1
ATOM 726 C C . ASP A 1 97 ? 40.754 6.539 -52.074 1.00 90.31 97 ASP A C 1
ATOM 728 O O . ASP A 1 97 ? 39.994 6.777 -51.134 1.00 90.31 97 ASP A O 1
ATOM 732 N N . MET A 1 98 ? 40.388 5.706 -53.054 1.00 92.94 98 MET A N 1
ATOM 733 C CA . MET A 1 98 ? 39.129 4.956 -53.003 1.00 92.94 98 MET A CA 1
ATOM 734 C C . MET A 1 98 ? 39.138 3.905 -51.891 1.00 92.94 98 MET A C 1
ATOM 736 O O . MET A 1 98 ? 38.116 3.744 -51.228 1.00 92.94 98 MET A O 1
ATOM 740 N N . ASP A 1 99 ? 40.271 3.242 -51.664 1.00 91.19 99 ASP A N 1
ATOM 741 C CA . ASP A 1 99 ? 40.441 2.271 -50.579 1.00 91.19 99 ASP A CA 1
ATOM 742 C C . ASP A 1 99 ? 40.234 2.936 -49.206 1.00 91.19 99 ASP A C 1
ATOM 744 O O . ASP A 1 99 ? 39.376 2.518 -48.430 1.00 91.19 99 ASP A O 1
ATOM 748 N N . ALA A 1 100 ? 40.880 4.085 -48.971 1.00 91.06 100 ALA A N 1
ATOM 749 C CA . ALA A 1 100 ? 40.694 4.865 -47.744 1.00 91.06 100 ALA A CA 1
ATOM 750 C C . ALA A 1 100 ? 39.237 5.336 -47.539 1.00 91.06 100 ALA A C 1
ATOM 752 O O . ALA A 1 100 ? 38.729 5.353 -46.414 1.00 91.06 100 ALA A O 1
ATOM 753 N N . ASN A 1 101 ? 38.537 5.701 -48.619 1.00 92.62 101 ASN A N 1
ATOM 754 C CA . ASN A 1 101 ? 37.122 6.076 -48.554 1.00 92.62 101 ASN A CA 1
ATOM 755 C C . ASN A 1 101 ? 36.206 4.879 -48.241 1.00 92.62 101 ASN A C 1
ATOM 757 O O . ASN A 1 101 ? 35.210 5.045 -47.534 1.00 92.62 101 ASN A O 1
ATOM 761 N N . LEU A 1 102 ? 36.526 3.681 -48.741 1.00 92.12 102 LEU A N 1
ATOM 762 C CA . LEU A 1 102 ? 35.787 2.453 -48.433 1.00 92.12 102 LEU A CA 1
ATOM 763 C C . LEU A 1 102 ? 35.976 2.027 -46.973 1.00 92.12 102 LEU A C 1
ATOM 765 O O . LEU A 1 102 ? 35.000 1.643 -46.324 1.00 92.12 102 LEU A O 1
ATOM 769 N N . ASP A 1 103 ? 37.184 2.160 -46.431 1.00 92.06 103 ASP A N 1
ATOM 770 C CA . ASP A 1 103 ? 37.453 1.926 -45.010 1.00 92.06 103 ASP A CA 1
ATOM 771 C C . ASP A 1 103 ? 36.681 2.912 -44.125 1.00 92.06 103 ASP A C 1
ATOM 773 O O . ASP A 1 103 ? 36.007 2.509 -43.172 1.00 92.06 103 ASP A O 1
ATOM 777 N N . ALA A 1 104 ? 36.697 4.203 -44.473 1.00 90.31 104 ALA A N 1
ATOM 778 C CA . ALA A 1 104 ? 35.932 5.223 -43.759 1.00 90.31 104 ALA A CA 1
ATOM 779 C C . ALA A 1 104 ? 34.419 4.940 -43.789 1.00 90.31 104 ALA A C 1
ATOM 781 O O . ALA A 1 104 ? 33.744 5.069 -42.763 1.00 90.31 104 ALA A O 1
ATOM 782 N N . LEU A 1 105 ? 33.888 4.506 -44.938 1.00 92.25 105 LEU A N 1
ATOM 783 C CA . LEU A 1 105 ? 32.489 4.101 -45.070 1.00 92.25 105 LEU A CA 1
ATOM 784 C C . LEU A 1 105 ? 32.179 2.865 -44.218 1.00 92.25 105 LEU A C 1
ATOM 786 O O . LEU A 1 105 ? 31.147 2.824 -43.553 1.00 92.25 105 LEU A O 1
ATOM 790 N N . THR A 1 106 ? 33.081 1.884 -44.191 1.00 90.94 106 THR A N 1
ATOM 791 C CA . THR A 1 106 ? 32.929 0.673 -43.376 1.00 90.94 106 THR A CA 1
ATOM 792 C C . THR A 1 106 ? 32.846 1.024 -41.890 1.00 90.94 106 THR A C 1
ATOM 794 O O . THR A 1 106 ? 31.913 0.587 -41.219 1.00 90.94 106 THR A O 1
ATOM 797 N N . ILE A 1 107 ? 33.745 1.884 -41.392 1.00 90.44 107 ILE A N 1
ATOM 798 C CA . ILE A 1 107 ? 33.732 2.374 -40.002 1.00 90.44 107 ILE A CA 1
ATOM 799 C C . ILE A 1 107 ? 32.431 3.127 -39.688 1.00 90.44 107 ILE A C 1
ATOM 801 O O . ILE A 1 107 ? 31.864 2.982 -38.600 1.00 90.44 107 ILE A O 1
ATOM 805 N N . TYR A 1 108 ? 31.946 3.941 -40.630 1.00 90.44 108 TYR A N 1
ATOM 806 C CA . TYR A 1 108 ? 30.697 4.680 -40.464 1.00 90.44 108 TYR A CA 1
ATOM 807 C C . TYR A 1 108 ? 29.495 3.738 -40.335 1.00 90.44 108 TYR A C 1
ATOM 809 O O . TYR A 1 108 ? 28.726 3.858 -39.382 1.00 90.44 108 TYR A O 1
ATOM 817 N N . VAL A 1 109 ? 29.376 2.763 -41.239 1.00 89.81 109 VAL A N 1
ATOM 818 C CA . VAL A 1 109 ? 28.283 1.781 -41.239 1.00 89.81 109 VAL A CA 1
ATOM 819 C C . VAL A 1 109 ? 28.301 0.934 -39.964 1.00 89.81 109 VAL A C 1
ATOM 821 O O . VAL A 1 109 ? 27.250 0.722 -39.359 1.00 89.81 109 VAL A O 1
ATOM 824 N N . THR A 1 110 ? 29.475 0.496 -39.491 1.00 89.88 110 THR A N 1
ATOM 825 C CA . THR A 1 110 ? 29.562 -0.244 -38.220 1.00 89.88 110 THR A CA 1
ATOM 826 C C . THR A 1 110 ? 29.119 0.615 -37.040 1.00 89.88 110 THR A C 1
ATOM 828 O O . THR A 1 110 ? 28.326 0.167 -36.214 1.00 89.88 110 THR A O 1
ATOM 831 N N . ARG A 1 111 ? 29.535 1.887 -36.995 1.00 90.81 111 ARG A N 1
ATOM 832 C CA . ARG A 1 111 ? 29.129 2.813 -35.931 1.00 90.81 111 ARG A CA 1
ATOM 833 C C . ARG A 1 111 ? 27.625 3.087 -35.944 1.00 90.81 111 ARG A C 1
ATOM 835 O O . ARG A 1 111 ? 27.018 3.188 -34.881 1.00 90.81 111 ARG A O 1
ATOM 842 N N . GLU A 1 112 ? 27.020 3.213 -37.121 1.00 90.81 112 GLU A N 1
ATOM 843 C CA . GLU A 1 112 ? 25.569 3.351 -37.257 1.00 90.81 112 GLU A CA 1
ATOM 844 C C . GLU A 1 112 ? 24.846 2.112 -36.710 1.00 90.81 112 GLU A C 1
ATOM 846 O O . GLU A 1 112 ? 23.893 2.245 -35.941 1.00 90.81 112 GLU A O 1
ATOM 851 N N . SER A 1 113 ? 25.348 0.909 -37.008 1.00 90.31 113 SER A N 1
ATOM 852 C CA . SER A 1 113 ? 24.771 -0.339 -36.492 1.00 90.31 113 SER A CA 1
ATOM 853 C C . SER A 1 113 ? 24.862 -0.469 -34.962 1.00 90.31 113 SER A C 1
ATOM 855 O O . SER A 1 113 ? 23.892 -0.888 -34.317 1.00 90.31 113 SER A O 1
ATOM 857 N N . ASP A 1 114 ? 25.969 -0.022 -34.358 1.00 92.94 114 ASP A N 1
ATOM 858 C CA . ASP A 1 114 ? 26.141 0.015 -32.901 1.00 92.94 114 ASP A CA 1
ATOM 859 C C . ASP A 1 114 ? 25.171 1.009 -32.248 1.00 92.94 114 ASP A C 1
ATOM 861 O O . ASP A 1 114 ? 24.561 0.714 -31.216 1.00 92.94 114 ASP A O 1
ATOM 865 N N . LEU A 1 115 ? 24.976 2.178 -32.870 1.00 94.31 115 LEU A N 1
ATOM 866 C CA . LEU A 1 115 ? 24.032 3.192 -32.399 1.00 94.31 115 LEU A CA 1
ATOM 867 C C . LEU A 1 115 ? 22.590 2.682 -32.441 1.00 94.31 115 LEU A C 1
ATOM 869 O O . LEU A 1 115 ? 21.867 2.835 -31.459 1.00 94.31 115 LEU A O 1
ATOM 873 N N . VAL A 1 116 ? 22.173 2.037 -33.534 1.00 95.12 116 VAL A N 1
ATOM 874 C CA . VAL A 1 116 ? 20.828 1.448 -33.652 1.00 95.12 116 VAL A CA 1
ATOM 875 C C . VAL A 1 116 ? 20.603 0.377 -32.582 1.00 95.12 116 VAL A C 1
ATOM 877 O O . VAL A 1 116 ? 19.544 0.346 -31.945 1.00 95.12 116 VAL A O 1
ATOM 880 N N . SER A 1 117 ? 21.610 -0.461 -32.331 1.00 95.31 117 SER A N 1
ATOM 881 C CA . SER A 1 117 ? 21.552 -1.496 -31.294 1.00 95.31 117 SER A CA 1
ATOM 882 C C . SER A 1 117 ? 21.439 -0.885 -29.893 1.00 95.31 117 SER A C 1
ATOM 884 O O . SER A 1 117 ? 20.578 -1.281 -29.108 1.00 95.31 117 SER A O 1
ATOM 886 N N . SER A 1 118 ? 22.244 0.142 -29.597 1.00 96.12 118 SER A N 1
ATOM 887 C CA . SER A 1 118 ? 22.198 0.871 -28.325 1.00 96.12 118 SER A CA 1
ATOM 888 C C . SER A 1 118 ? 20.849 1.564 -28.100 1.00 96.12 118 SER A C 1
ATOM 890 O O . SER A 1 118 ? 20.264 1.433 -27.025 1.00 96.12 118 SER A O 1
ATOM 892 N N . VAL A 1 119 ? 20.308 2.235 -29.122 1.00 96.69 119 VAL A N 1
ATOM 893 C CA . VAL A 1 119 ? 18.989 2.887 -29.059 1.00 96.69 119 VAL A CA 1
ATOM 894 C C . VAL A 1 119 ? 17.877 1.862 -28.825 1.00 96.69 119 VAL A C 1
ATOM 896 O O . VAL A 1 119 ? 16.963 2.121 -28.042 1.00 96.69 119 VAL A O 1
ATOM 899 N N . THR A 1 120 ? 17.962 0.686 -29.449 1.00 97.25 120 THR A N 1
ATOM 900 C CA . THR A 1 120 ? 16.990 -0.400 -29.248 1.00 97.25 120 THR A CA 1
ATOM 901 C C . THR A 1 120 ? 17.034 -0.923 -27.812 1.00 97.25 120 THR A C 1
ATOM 903 O O . THR A 1 120 ? 15.993 -0.996 -27.162 1.00 97.25 120 THR A O 1
ATOM 906 N N . ALA A 1 121 ? 18.227 -1.179 -27.270 1.00 96.75 121 ALA A N 1
ATOM 907 C CA . ALA A 1 121 ? 18.387 -1.608 -25.881 1.00 96.75 121 ALA A CA 1
ATOM 908 C C . ALA A 1 121 ? 17.874 -0.552 -24.883 1.00 96.75 121 ALA A C 1
ATOM 910 O O . ALA A 1 121 ? 17.182 -0.877 -23.918 1.00 96.75 121 ALA A O 1
ATOM 911 N N . MET A 1 122 ? 18.156 0.733 -25.126 1.00 97.94 122 MET A N 1
ATOM 912 C CA . MET A 1 122 ? 17.624 1.823 -24.301 1.00 97.94 122 MET A CA 1
ATOM 913 C C . MET A 1 122 ? 16.096 1.887 -24.353 1.00 97.94 122 MET A C 1
ATOM 915 O O . MET A 1 122 ? 15.457 2.116 -23.327 1.00 97.94 122 MET A O 1
ATOM 919 N N . LYS A 1 123 ? 15.495 1.668 -25.527 1.00 97.81 123 LYS A N 1
ATOM 920 C CA . LYS A 1 123 ? 14.038 1.632 -25.677 1.00 97.81 123 LYS A CA 1
ATOM 921 C C . LYS A 1 123 ? 13.419 0.523 -24.824 1.00 97.81 123 LYS A C 1
ATOM 923 O O . LYS A 1 123 ? 12.480 0.798 -24.085 1.00 97.81 123 LYS A O 1
ATOM 928 N N . GLU A 1 124 ? 13.974 -0.685 -24.860 1.00 97.25 124 GLU A N 1
ATOM 929 C CA . GLU A 1 124 ? 13.498 -1.809 -24.040 1.00 97.25 124 GLU A CA 1
ATOM 930 C C . GLU A 1 124 ? 13.603 -1.521 -22.535 1.00 97.25 124 GLU A C 1
ATOM 932 O O . GLU A 1 124 ? 12.698 -1.856 -21.765 1.00 97.25 124 GLU A O 1
ATOM 937 N N . GLN A 1 125 ? 14.676 -0.849 -22.103 1.00 97.94 125 GLN A N 1
ATOM 938 C CA . GLN A 1 125 ? 14.827 -0.409 -20.712 1.00 97.94 125 GLN A CA 1
ATOM 939 C C . GLN A 1 125 ? 13.769 0.628 -20.316 1.00 97.94 125 GLN A C 1
ATOM 941 O O . GLN A 1 125 ? 13.204 0.545 -19.224 1.00 97.94 125 GLN A O 1
ATOM 946 N N . VAL A 1 126 ? 13.478 1.591 -21.194 1.00 97.94 126 VAL A N 1
ATOM 947 C CA . VAL A 1 126 ? 12.435 2.603 -20.968 1.00 97.94 126 VAL A CA 1
ATOM 948 C C . VAL A 1 126 ? 11.048 1.961 -20.911 1.00 97.94 126 VAL A C 1
ATOM 950 O O . VAL A 1 126 ? 10.262 2.302 -20.025 1.00 97.94 126 VAL A O 1
ATOM 953 N N . ASP A 1 127 ? 10.758 1.010 -21.797 1.00 97.38 127 ASP A N 1
ATOM 954 C CA . ASP A 1 127 ? 9.495 0.267 -21.799 1.00 97.38 127 ASP A CA 1
ATOM 955 C C . ASP A 1 127 ? 9.347 -0.572 -20.514 1.00 97.38 127 ASP A C 1
ATOM 957 O O . ASP A 1 127 ? 8.318 -0.501 -19.840 1.00 97.38 127 ASP A O 1
ATOM 961 N N . SER A 1 128 ? 10.413 -1.250 -20.078 1.00 97.69 128 SER A N 1
ATOM 962 C CA . SER A 1 128 ? 10.434 -1.995 -18.809 1.00 97.69 128 SER A CA 1
ATOM 963 C C . SER A 1 128 ? 10.211 -1.088 -17.593 1.00 97.69 128 SER A C 1
ATOM 965 O O . SER A 1 128 ? 9.469 -1.432 -16.669 1.00 97.69 128 SER A O 1
ATOM 967 N N . LEU A 1 129 ? 10.828 0.100 -17.581 1.00 97.75 129 LEU A N 1
ATOM 968 C CA . LEU A 1 129 ? 10.625 1.093 -16.526 1.00 97.75 129 LEU A CA 1
ATOM 969 C C . LEU A 1 129 ? 9.180 1.600 -16.511 1.00 97.75 129 LEU A C 1
ATOM 971 O O . LEU A 1 129 ? 8.587 1.741 -15.442 1.00 97.75 129 LEU A O 1
ATOM 975 N N . LYS A 1 130 ? 8.597 1.855 -17.684 1.00 98.06 130 LYS A N 1
ATOM 976 C CA . LYS A 1 130 ? 7.197 2.259 -17.815 1.00 98.06 130 LYS A CA 1
ATOM 977 C C . LYS A 1 130 ? 6.269 1.198 -17.225 1.00 98.06 130 LYS A C 1
ATOM 979 O O . LYS A 1 130 ? 5.412 1.543 -16.411 1.00 98.06 130 LYS A O 1
ATOM 984 N N . ASP A 1 131 ? 6.467 -0.070 -17.565 1.00 97.88 131 ASP A N 1
ATOM 985 C CA . ASP A 1 131 ? 5.649 -1.167 -17.042 1.00 97.88 131 ASP A CA 1
ATOM 986 C C . ASP A 1 131 ? 5.793 -1.317 -15.522 1.00 97.88 131 ASP A C 1
ATOM 988 O O . ASP A 1 131 ? 4.796 -1.486 -14.809 1.00 97.88 131 ASP A O 1
ATOM 992 N N . LEU A 1 132 ? 7.012 -1.156 -14.993 1.00 97.69 132 LEU A N 1
ATOM 993 C CA . LEU A 1 132 ? 7.261 -1.140 -13.552 1.00 97.69 132 LEU A CA 1
ATOM 994 C C . LEU A 1 132 ? 6.514 0.008 -12.857 1.00 97.69 132 LEU A C 1
ATOM 996 O O . LEU A 1 132 ? 5.878 -0.210 -11.824 1.00 97.69 132 LEU A O 1
ATOM 1000 N N . LEU A 1 133 ? 6.556 1.216 -13.424 1.00 98.19 133 LEU A N 1
ATOM 1001 C CA . LEU A 1 133 ? 5.860 2.382 -12.878 1.00 98.19 133 LEU A CA 1
ATOM 1002 C C . LEU A 1 133 ? 4.337 2.209 -12.919 1.00 98.19 133 LEU A C 1
ATOM 1004 O O . LEU A 1 133 ? 3.664 2.536 -11.938 1.00 98.19 133 LEU A O 1
ATOM 1008 N N . LEU A 1 134 ? 3.784 1.646 -14.001 1.00 97.88 134 LEU A N 1
ATOM 1009 C CA . LEU A 1 134 ? 2.358 1.317 -14.077 1.00 97.88 134 LEU A CA 1
ATOM 1010 C C . LEU A 1 134 ? 1.970 0.287 -13.007 1.00 97.88 134 LEU A C 1
ATOM 1012 O O . LEU A 1 134 ? 0.992 0.490 -12.284 1.00 97.88 134 LEU A O 1
ATOM 1016 N N . SER A 1 135 ? 2.752 -0.784 -12.863 1.00 97.56 135 SER A N 1
ATOM 1017 C CA . SER A 1 135 ? 2.525 -1.826 -11.855 1.00 97.56 135 SER A CA 1
ATOM 1018 C C . SER A 1 135 ? 2.579 -1.264 -10.431 1.00 97.56 135 SER A C 1
ATOM 1020 O O . SER A 1 135 ? 1.680 -1.511 -9.620 1.00 97.56 135 SER A O 1
ATOM 1022 N N . ALA A 1 136 ? 3.581 -0.433 -10.133 1.00 97.69 136 ALA A N 1
ATOM 1023 C CA . ALA A 1 136 ? 3.712 0.240 -8.846 1.00 97.69 136 ALA A CA 1
ATOM 1024 C C . ALA A 1 136 ? 2.518 1.162 -8.562 1.00 97.69 136 ALA A C 1
ATOM 1026 O O . ALA A 1 136 ? 1.953 1.116 -7.469 1.00 97.69 136 ALA A O 1
ATOM 1027 N N . HIS A 1 137 ? 2.078 1.949 -9.547 1.00 97.44 137 HIS A N 1
ATOM 1028 C CA . HIS A 1 137 ? 0.926 2.838 -9.403 1.00 97.44 137 HIS A CA 1
ATOM 1029 C C . HIS A 1 137 ? -0.372 2.067 -9.111 1.00 97.44 137 HIS A C 1
ATOM 1031 O O . HIS A 1 137 ? -1.144 2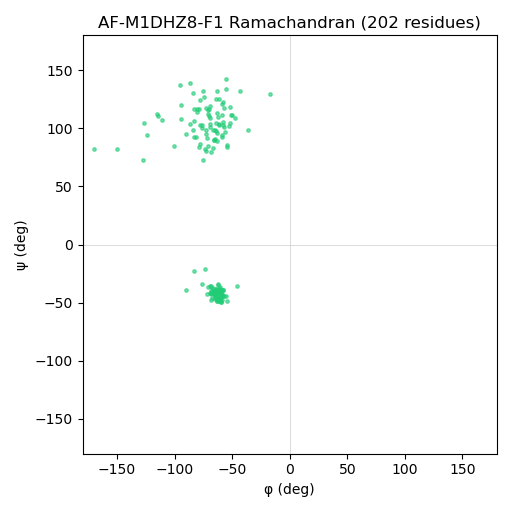.458 -8.232 1.00 97.44 137 HIS A O 1
ATOM 1037 N N . VAL A 1 138 ? -0.602 0.938 -9.791 1.00 96.69 138 VAL A N 1
ATOM 1038 C CA . VAL A 1 138 ? -1.749 0.059 -9.510 1.00 96.69 138 VAL A CA 1
ATOM 1039 C C . VAL A 1 138 ? -1.680 -0.486 -8.082 1.00 96.69 138 VAL A C 1
ATOM 1041 O O . VAL A 1 138 ? -2.662 -0.378 -7.346 1.00 96.69 138 VAL A O 1
ATOM 1044 N N . LYS A 1 139 ? -0.519 -0.995 -7.644 1.00 96.19 139 LYS A N 1
ATOM 1045 C CA . LYS A 1 139 ? -0.335 -1.500 -6.271 1.00 96.19 139 LYS A CA 1
ATOM 1046 C C . LYS A 1 139 ? -0.573 -0.420 -5.214 1.00 96.19 139 LYS A C 1
ATOM 1048 O O . LYS A 1 139 ? -1.252 -0.683 -4.224 1.00 96.19 139 LYS A O 1
ATOM 1053 N N . ILE A 1 140 ? -0.073 0.798 -5.430 1.00 97.81 140 ILE A N 1
ATOM 1054 C CA . ILE A 1 140 ? -0.293 1.934 -4.522 1.00 97.81 140 ILE A CA 1
ATOM 1055 C C . ILE A 1 140 ? -1.787 2.246 -4.390 1.00 97.81 140 ILE A C 1
ATOM 1057 O O . ILE A 1 140 ? -2.263 2.490 -3.281 1.00 97.81 140 ILE A O 1
ATOM 1061 N N . ASN A 1 141 ? -2.546 2.201 -5.487 1.00 95.81 141 ASN A N 1
ATOM 1062 C CA . ASN A 1 141 ? -3.991 2.428 -5.434 1.00 95.81 141 ASN A CA 1
ATOM 1063 C C . ASN A 1 141 ? -4.724 1.342 -4.639 1.00 95.81 141 ASN A C 1
ATOM 1065 O O . ASN A 1 141 ? -5.568 1.676 -3.811 1.00 95.81 141 ASN A O 1
ATOM 1069 N N . VAL A 1 142 ? -4.347 0.071 -4.807 1.00 95.88 142 VAL A N 1
ATOM 1070 C CA . VAL A 1 142 ? -4.905 -1.031 -4.004 1.00 95.88 142 VAL A CA 1
ATOM 1071 C C . VAL A 1 142 ? -4.636 -0.809 -2.513 1.00 95.88 142 VAL A C 1
ATOM 1073 O O . VAL A 1 142 ? -5.564 -0.841 -1.708 1.00 95.88 142 VAL A O 1
ATOM 1076 N N . VAL A 1 143 ? -3.388 -0.508 -2.137 1.00 97.12 143 VAL A N 1
ATOM 1077 C CA . VAL A 1 143 ? -3.021 -0.228 -0.735 1.00 97.12 143 VAL A CA 1
ATOM 1078 C C . VAL A 1 143 ? -3.793 0.972 -0.187 1.00 97.12 143 VAL A C 1
ATOM 1080 O O . VAL A 1 143 ? -4.264 0.949 0.952 1.00 97.12 143 VAL A O 1
ATOM 1083 N N . LYS A 1 144 ? -3.969 2.019 -0.997 1.00 96.69 144 LYS A N 1
ATOM 1084 C CA . LYS A 1 144 ? -4.732 3.213 -0.625 1.00 96.69 144 LYS A CA 1
ATOM 1085 C C . LYS A 1 144 ? -6.191 2.884 -0.319 1.00 96.69 144 LYS A C 1
ATOM 1087 O O . LYS A 1 144 ? -6.734 3.420 0.645 1.00 96.69 144 LYS A O 1
ATOM 1092 N N . ASP A 1 145 ? -6.827 2.032 -1.111 1.00 95.50 145 ASP A N 1
ATOM 1093 C CA . ASP A 1 145 ? -8.223 1.657 -0.890 1.00 95.50 145 ASP A CA 1
ATOM 1094 C C . ASP A 1 145 ? -8.383 0.755 0.342 1.00 95.50 145 ASP A C 1
ATOM 1096 O O . ASP A 1 145 ? -9.224 1.057 1.191 1.00 95.50 145 ASP A O 1
ATOM 1100 N N . VAL A 1 146 ? -7.491 -0.224 0.537 1.00 96.06 146 VAL A N 1
ATOM 1101 C CA . VAL A 1 146 ? -7.430 -1.036 1.772 1.00 96.06 146 VAL A CA 1
ATOM 1102 C C . VAL A 1 146 ? -7.229 -0.161 3.013 1.00 96.06 146 VAL A C 1
ATOM 1104 O O . VAL A 1 146 ? -7.848 -0.386 4.054 1.00 96.06 146 VAL A O 1
ATOM 1107 N N . THR A 1 147 ? -6.400 0.880 2.911 1.00 96.38 147 THR A N 1
ATOM 1108 C CA . THR A 1 147 ? -6.162 1.819 4.018 1.00 96.38 147 THR A CA 1
ATOM 1109 C C . THR A 1 147 ? -7.431 2.595 4.380 1.00 96.38 147 THR A C 1
ATOM 1111 O O . THR A 1 147 ? -7.728 2.769 5.563 1.00 96.38 147 THR A O 1
ATOM 1114 N N . LYS A 1 148 ? -8.216 3.043 3.389 1.00 96.69 148 LYS A N 1
ATOM 1115 C CA . LYS A 1 148 ? -9.496 3.732 3.640 1.00 96.69 148 LYS A CA 1
ATOM 1116 C C . LYS A 1 148 ? -10.525 2.805 4.282 1.00 96.69 148 LYS A C 1
ATOM 1118 O O . LYS A 1 148 ? -11.222 3.229 5.200 1.00 96.69 148 LYS A O 1
ATOM 1123 N N . GLU A 1 149 ? -10.624 1.568 3.800 1.00 96.81 149 GLU A N 1
ATOM 1124 C CA . GLU A 1 149 ? -11.540 0.565 4.349 1.00 96.81 149 GLU A CA 1
ATOM 1125 C C . GLU A 1 149 ? -11.183 0.239 5.802 1.00 96.81 149 GLU A C 1
ATOM 1127 O O . GLU A 1 149 ? -12.021 0.382 6.692 1.00 96.81 149 GLU A O 1
ATOM 1132 N N . THR A 1 150 ? -9.902 -0.036 6.066 1.00 97.06 150 THR A N 1
ATOM 1133 C CA . THR A 1 150 ? -9.379 -0.247 7.422 1.00 97.06 150 THR A CA 1
ATOM 1134 C C . THR A 1 150 ? -9.692 0.939 8.337 1.00 97.06 150 THR A C 1
ATOM 1136 O O . THR A 1 150 ? -10.136 0.753 9.469 1.00 97.06 150 THR A O 1
ATOM 1139 N N . ALA A 1 151 ? -9.512 2.176 7.864 1.00 97.06 151 ALA A N 1
ATOM 1140 C CA . ALA A 1 151 ? -9.825 3.365 8.654 1.00 97.06 151 ALA A CA 1
ATOM 1141 C C . ALA A 1 151 ? -11.321 3.455 9.011 1.00 97.06 151 ALA A C 1
ATOM 1143 O O . ALA A 1 151 ? -11.670 3.800 10.145 1.00 97.06 151 ALA A O 1
ATOM 1144 N N . ALA A 1 152 ? -12.209 3.117 8.071 1.00 97.12 152 ALA A N 1
ATOM 1145 C CA . ALA A 1 152 ? -13.648 3.084 8.311 1.00 97.12 152 ALA A CA 1
ATOM 1146 C C . ALA A 1 152 ? -14.038 1.995 9.326 1.00 97.12 152 ALA A C 1
ATOM 1148 O O . ALA A 1 152 ? -14.877 2.234 10.201 1.00 97.12 152 ALA A O 1
ATOM 1149 N N . ASP A 1 153 ? -13.408 0.824 9.257 1.00 97.00 153 ASP A N 1
ATOM 1150 C CA . ASP A 1 153 ? -13.647 -0.267 10.199 1.00 97.00 153 ASP A CA 1
ATOM 1151 C C . ASP A 1 153 ? -13.126 0.053 11.602 1.00 97.00 153 ASP A C 1
ATOM 1153 O O . ASP A 1 153 ? -13.845 -0.153 12.582 1.00 97.00 153 ASP A O 1
ATOM 1157 N N . VAL A 1 154 ? -11.944 0.663 11.720 1.00 97.06 154 VAL A N 1
ATOM 1158 C CA . VAL A 1 154 ? -11.420 1.155 13.004 1.00 97.06 154 VAL A CA 1
ATOM 1159 C C . VAL A 1 154 ? -12.372 2.179 13.625 1.00 97.06 154 VAL A C 1
ATOM 1161 O O . VAL A 1 154 ? -12.673 2.093 14.818 1.00 97.06 154 VAL A O 1
ATOM 1164 N N . ALA A 1 155 ? -12.902 3.120 12.838 1.00 96.38 155 ALA A N 1
ATOM 1165 C CA . ALA A 1 155 ? -13.8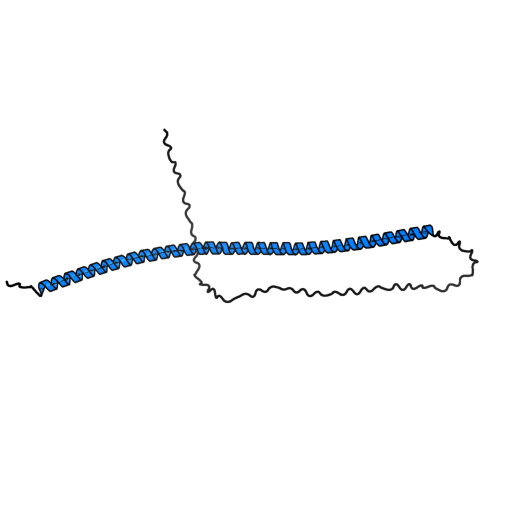85 4.087 13.326 1.00 96.38 155 ALA A CA 1
ATOM 1166 C C . ALA A 1 155 ? -15.173 3.402 13.817 1.00 96.38 155 ALA A C 1
ATOM 1168 O O . ALA A 1 155 ? -15.709 3.756 14.871 1.00 96.38 155 ALA A O 1
ATOM 1169 N N . ARG A 1 156 ? -15.645 2.375 13.098 1.00 96.88 156 ARG A N 1
ATOM 1170 C CA . ARG A 1 156 ? -16.818 1.580 13.486 1.00 96.88 156 ARG A CA 1
ATOM 1171 C C . ARG A 1 156 ? -16.588 0.816 14.789 1.00 96.88 156 ARG A C 1
ATOM 1173 O O . ARG A 1 156 ? -17.466 0.815 15.651 1.00 96.88 156 ARG A O 1
ATOM 1180 N N . ILE A 1 157 ? -15.429 0.174 14.937 1.00 97.38 157 ILE A N 1
ATOM 1181 C CA . ILE A 1 157 ? -15.057 -0.566 16.150 1.00 97.38 157 ILE A CA 1
ATOM 1182 C C . ILE A 1 157 ? -14.970 0.388 17.338 1.00 97.38 157 ILE A C 1
ATOM 1184 O O . ILE A 1 157 ? -15.569 0.108 18.373 1.00 97.38 157 ILE A O 1
ATOM 1188 N N . ARG A 1 158 ? -14.305 1.538 17.175 1.00 97.31 158 ARG A N 1
ATOM 1189 C CA . ARG A 1 158 ? -14.220 2.575 18.214 1.00 97.31 158 ARG A CA 1
ATOM 1190 C C . ARG A 1 158 ? -15.597 3.016 18.698 1.00 97.31 158 ARG A C 1
ATOM 1192 O O . ARG A 1 158 ? -15.846 3.001 19.896 1.00 97.31 158 ARG A O 1
ATOM 1199 N N . LEU A 1 159 ? -16.518 3.314 17.781 1.00 97.00 159 LEU A N 1
ATOM 1200 C CA . LEU A 1 159 ? -17.874 3.733 18.144 1.00 97.00 159 LEU A CA 1
ATOM 1201 C C . LEU A 1 159 ? -18.629 2.652 18.932 1.00 97.00 159 LEU A C 1
ATOM 1203 O O . LEU A 1 159 ? -19.294 2.955 19.923 1.00 97.00 159 LEU A O 1
ATOM 1207 N N . ARG A 1 160 ? -18.518 1.384 18.518 1.00 97.31 160 ARG A N 1
ATOM 1208 C CA . ARG A 1 160 ? -19.129 0.259 19.247 1.00 97.31 160 ARG A CA 1
ATOM 1209 C C . ARG A 1 160 ? -18.509 0.085 20.630 1.00 97.31 160 ARG A C 1
ATOM 1211 O O . ARG A 1 160 ? -19.237 -0.138 21.593 1.00 97.31 160 ARG A O 1
ATOM 1218 N N . PHE A 1 161 ? -17.189 0.208 20.730 1.00 97.44 161 PHE A N 1
ATOM 1219 C CA . PHE A 1 161 ? -16.474 0.116 21.996 1.00 97.44 161 PHE A CA 1
ATOM 1220 C C . PHE A 1 161 ? -16.907 1.224 22.964 1.00 97.44 161 PHE A C 1
ATOM 1222 O O . PHE A 1 161 ? -17.263 0.928 24.103 1.00 97.44 161 PHE A O 1
ATOM 1229 N N . ASP A 1 162 ? -17.007 2.469 22.495 1.00 97.31 162 ASP A N 1
ATOM 1230 C CA . ASP A 1 162 ? -17.499 3.594 23.299 1.00 97.31 162 ASP A CA 1
ATOM 1231 C C . ASP A 1 162 ? -18.917 3.345 23.833 1.00 97.31 162 ASP A C 1
ATOM 1233 O O . ASP A 1 162 ? -19.234 3.686 24.975 1.00 97.31 162 ASP A O 1
ATOM 1237 N N . GLN A 1 163 ? -19.786 2.732 23.025 1.00 98.06 163 GLN A N 1
ATOM 1238 C CA . GLN A 1 163 ? -21.140 2.385 23.448 1.00 98.06 163 GLN A CA 1
ATOM 1239 C C . GLN A 1 163 ? -21.152 1.281 24.513 1.00 98.06 163 GLN A C 1
ATOM 1241 O O . GLN A 1 163 ? -21.892 1.393 25.492 1.00 98.06 163 GLN A O 1
ATOM 1246 N N . ILE A 1 164 ? -20.310 0.255 24.360 1.00 98.12 164 ILE A N 1
ATOM 1247 C CA . ILE A 1 164 ? -20.140 -0.809 25.360 1.00 98.12 164 ILE A CA 1
ATOM 1248 C C . ILE A 1 164 ? -19.655 -0.214 26.684 1.00 98.12 164 ILE A C 1
ATOM 1250 O O . ILE A 1 164 ? -20.237 -0.501 27.728 1.00 98.12 164 ILE A O 1
ATOM 1254 N N . VAL A 1 165 ? -18.646 0.661 26.648 1.00 98.38 165 VAL A N 1
ATOM 1255 C CA . VAL A 1 165 ? -18.115 1.326 27.847 1.00 98.38 165 VAL A CA 1
ATOM 1256 C C . VAL A 1 165 ? -19.199 2.154 28.543 1.00 98.38 165 VAL A C 1
ATOM 1258 O O . VAL A 1 165 ? -19.361 2.056 29.760 1.00 98.38 165 VAL A O 1
ATOM 1261 N N . LYS A 1 166 ? -19.997 2.924 27.793 1.00 98.31 166 LYS A N 1
ATOM 1262 C CA . LYS A 1 166 ? -21.106 3.715 28.357 1.00 98.31 166 LYS A CA 1
ATOM 1263 C C . LYS A 1 166 ? -22.163 2.845 29.038 1.00 98.31 166 LYS A C 1
ATOM 1265 O O . LYS A 1 166 ? -22.574 3.155 30.157 1.00 98.31 166 LYS A O 1
ATOM 1270 N N . GLU A 1 167 ? -22.599 1.761 28.397 1.00 98.38 167 GLU A N 1
ATOM 1271 C CA . GLU A 1 167 ? -23.581 0.855 29.005 1.00 98.38 167 GLU A CA 1
ATOM 1272 C C . GLU A 1 167 ? -22.992 0.098 30.205 1.00 98.38 167 GLU A C 1
ATOM 1274 O O . GLU A 1 167 ? -23.677 -0.057 31.215 1.00 98.38 167 GLU A O 1
ATOM 1279 N N . ALA A 1 168 ? -21.710 -0.278 30.171 1.00 98.38 168 ALA A N 1
ATOM 1280 C CA . ALA A 1 168 ? -21.034 -0.894 31.311 1.00 98.38 168 ALA A CA 1
ATOM 1281 C C . ALA A 1 168 ? -21.004 0.039 32.535 1.00 98.38 168 ALA A C 1
ATOM 1283 O O . ALA A 1 168 ? -21.370 -0.377 33.634 1.00 98.38 168 ALA A O 1
A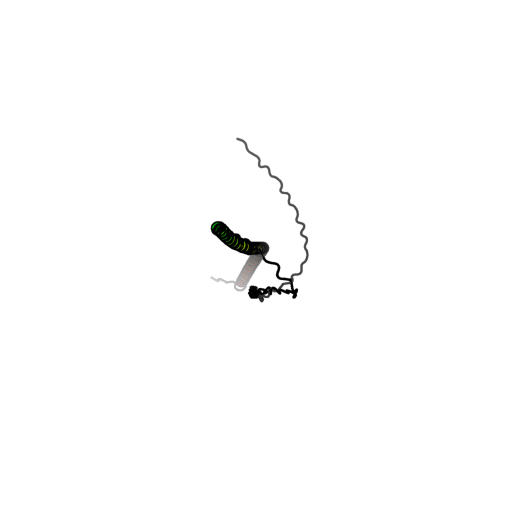TOM 1284 N N . ILE A 1 169 ? -20.665 1.321 32.349 1.00 98.50 169 ILE A N 1
ATOM 1285 C CA . ILE A 1 169 ? -20.687 2.332 33.423 1.00 98.50 169 ILE A CA 1
ATOM 1286 C C . ILE A 1 169 ? -22.104 2.499 33.989 1.00 98.50 169 ILE A C 1
ATOM 1288 O O . ILE A 1 169 ? -22.310 2.563 35.203 1.00 98.50 169 ILE A O 1
ATOM 1292 N N . LYS A 1 170 ? -23.112 2.539 33.119 1.00 98.50 170 LYS A N 1
ATOM 1293 C CA . LYS A 1 170 ? -24.519 2.649 33.518 1.00 98.50 170 LYS A CA 1
ATOM 1294 C C . LYS A 1 170 ? -25.002 1.432 34.312 1.00 98.50 170 LYS A C 1
ATOM 1296 O O . LYS A 1 170 ? -25.766 1.588 35.261 1.00 98.50 170 LYS A O 1
ATOM 1301 N N . ILE A 1 171 ? -24.565 0.225 33.958 1.00 98.50 171 ILE A N 1
ATOM 1302 C CA . ILE A 1 171 ? -24.866 -0.984 34.735 1.00 98.50 171 ILE A CA 1
ATOM 1303 C C . ILE A 1 171 ? -24.146 -0.928 36.084 1.00 98.50 171 ILE A C 1
ATOM 1305 O O . ILE A 1 171 ? -24.787 -1.110 37.117 1.00 98.50 171 ILE A O 1
ATOM 1309 N N . ALA A 1 172 ? -22.851 -0.607 36.094 1.00 98.44 172 ALA A N 1
ATOM 1310 C CA . ALA A 1 172 ? -22.052 -0.528 37.315 1.00 98.44 172 ALA A CA 1
ATOM 1311 C C . ALA A 1 172 ? -22.638 0.469 38.329 1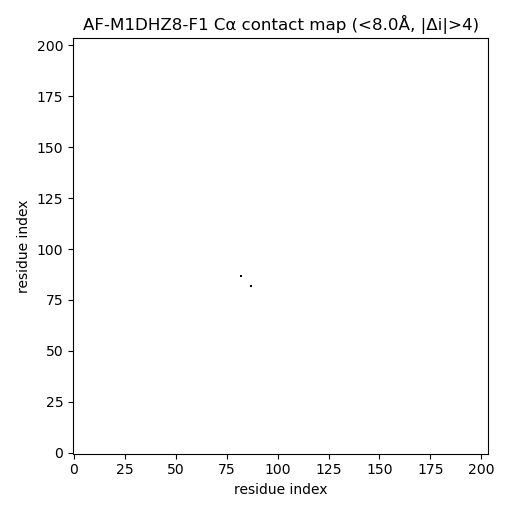.00 98.44 172 ALA A C 1
ATOM 1313 O O . ALA A 1 172 ? -22.795 0.141 39.504 1.00 98.44 172 ALA A O 1
ATOM 1314 N N . THR A 1 173 ? -23.049 1.654 37.873 1.00 98.44 173 THR A N 1
ATOM 1315 C CA . THR A 1 173 ? -23.684 2.671 38.729 1.00 98.44 173 THR A CA 1
ATOM 1316 C C . THR A 1 173 ? -25.027 2.206 39.296 1.00 98.44 173 THR A C 1
ATOM 1318 O O . THR A 1 173 ? -25.291 2.407 40.483 1.00 98.44 173 THR A O 1
ATOM 1321 N N . LYS A 1 174 ? -25.861 1.519 38.500 1.00 98.31 174 LYS A N 1
ATOM 1322 C CA . LYS A 1 174 ? -27.114 0.913 38.989 1.00 98.31 174 LYS A CA 1
ATOM 1323 C C . LYS A 1 174 ? -26.859 -0.160 40.046 1.00 98.31 174 LYS A C 1
ATOM 1325 O O . LYS A 1 174 ? -27.528 -0.168 41.078 1.00 98.31 174 LYS A O 1
ATOM 1330 N N . VAL A 1 175 ? -25.883 -1.037 39.812 1.00 98.50 175 VAL A N 1
ATOM 1331 C CA . VAL A 1 175 ? -25.492 -2.089 40.761 1.00 98.50 175 VAL A CA 1
ATOM 1332 C C . VAL A 1 175 ? -24.984 -1.473 42.063 1.00 98.50 175 VAL A C 1
ATOM 1334 O O . VAL A 1 175 ? -25.432 -1.869 43.136 1.00 98.50 175 VAL A O 1
ATOM 1337 N N . GLN A 1 176 ? -24.124 -0.454 41.988 1.00 98.19 176 GLN A N 1
ATOM 1338 C CA . GLN A 1 176 ? -23.606 0.250 43.161 1.00 98.19 176 GLN A CA 1
ATOM 1339 C C . GLN A 1 176 ? -24.725 0.913 43.976 1.00 98.19 176 GLN A C 1
ATOM 1341 O O . GLN A 1 176 ? -24.750 0.797 45.203 1.00 98.19 176 GLN A O 1
ATOM 1346 N N . ALA A 1 177 ? -25.674 1.577 43.309 1.00 97.88 177 ALA A N 1
ATOM 1347 C CA . ALA A 1 177 ? -26.825 2.187 43.969 1.00 97.88 177 ALA A CA 1
ATOM 1348 C C . ALA A 1 177 ? -27.707 1.135 44.664 1.00 97.88 177 ALA A C 1
ATOM 1350 O O . ALA A 1 177 ? -28.078 1.312 45.827 1.00 97.88 177 ALA A O 1
ATOM 1351 N N . SER A 1 178 ? -27.982 0.015 43.988 1.00 98.12 178 SER A N 1
ATOM 1352 C CA . SER A 1 178 ? -28.746 -1.102 44.553 1.00 98.12 178 SER A CA 1
ATOM 1353 C C . SER A 1 178 ? -28.041 -1.717 45.762 1.00 98.12 178 SER A C 1
ATOM 1355 O O . SER A 1 178 ? -28.658 -1.896 46.809 1.00 98.12 178 SER A O 1
ATOM 1357 N N . ALA A 1 179 ? -26.738 -1.988 45.658 1.00 97.62 179 ALA A N 1
ATOM 1358 C CA . ALA A 1 179 ? -25.942 -2.538 46.751 1.00 97.62 179 ALA A CA 1
ATOM 1359 C C . ALA A 1 179 ? -25.944 -1.610 47.976 1.00 97.62 179 ALA A C 1
ATOM 1361 O O . ALA A 1 179 ? -26.135 -2.065 49.105 1.00 97.62 179 ALA A O 1
ATOM 1362 N N . LYS A 1 180 ? -25.816 -0.294 47.759 1.00 97.81 180 LYS A N 1
ATOM 1363 C CA . LYS A 1 180 ? -25.888 0.709 48.828 1.00 97.81 180 LYS A CA 1
ATOM 1364 C C . LYS A 1 180 ? -27.267 0.744 49.493 1.00 97.81 180 LYS A C 1
ATOM 1366 O O . LYS A 1 180 ? -27.345 0.813 50.720 1.00 97.81 180 LYS A O 1
ATOM 1371 N N . SER A 1 181 ? -28.344 0.667 48.712 1.00 97.25 181 SER A N 1
ATOM 1372 C CA . SER A 1 181 ? -29.715 0.620 49.235 1.00 97.25 181 SER A CA 1
ATOM 1373 C C . SER A 1 181 ? -29.949 -0.629 50.090 1.00 97.25 181 SER A C 1
ATOM 1375 O O . SER A 1 181 ? -30.414 -0.510 51.224 1.00 97.25 181 SER A O 1
ATOM 1377 N N . ILE A 1 182 ? -29.529 -1.804 49.606 1.00 97.56 182 ILE A N 1
ATOM 1378 C CA . ILE A 1 182 ? -29.617 -3.073 50.342 1.00 97.56 182 ILE A CA 1
ATOM 1379 C C . ILE A 1 182 ? -28.826 -2.993 51.651 1.00 97.56 182 ILE A C 1
ATOM 1381 O O . ILE A 1 182 ? -29.366 -3.297 52.712 1.00 97.56 182 ILE A O 1
ATOM 1385 N N . SER A 1 183 ? -27.574 -2.532 51.598 1.00 97.25 183 SER A N 1
ATOM 1386 C CA . SER A 1 183 ? -26.723 -2.365 52.782 1.00 97.25 183 SER A CA 1
ATOM 1387 C C . SER A 1 183 ? -27.360 -1.436 53.820 1.00 97.25 183 SER A C 1
ATOM 1389 O O . SER A 1 183 ? -27.416 -1.769 55.006 1.00 97.25 183 SER A O 1
ATOM 1391 N N . THR A 1 184 ? -27.917 -0.307 53.374 1.00 97.00 184 THR A N 1
ATOM 1392 C CA . THR A 1 184 ? -28.614 0.645 54.251 1.00 97.00 184 THR A CA 1
ATOM 1393 C C . THR A 1 184 ? -29.853 0.006 54.883 1.00 97.00 184 THR A C 1
ATOM 1395 O O . THR A 1 184 ? -30.048 0.102 56.094 1.00 97.00 184 THR A O 1
ATOM 1398 N N . SER A 1 185 ? -30.660 -0.708 54.089 1.00 96.88 185 SER A N 1
ATOM 1399 C CA . SER A 1 185 ? -31.857 -1.404 54.569 1.00 96.88 185 SER A CA 1
ATOM 1400 C C . SER A 1 185 ? -31.526 -2.501 55.583 1.00 96.88 185 SER A C 1
ATOM 1402 O O . SER A 1 185 ? -32.221 -2.623 56.589 1.00 96.88 185 SER A O 1
ATOM 1404 N N . LEU A 1 186 ? -30.487 -3.303 55.336 1.00 96.62 186 LEU A N 1
ATOM 1405 C CA . LEU A 1 186 ? -30.042 -4.355 56.253 1.00 96.62 186 LEU A CA 1
ATOM 1406 C C . LEU A 1 186 ? -29.528 -3.762 57.562 1.00 96.62 186 LEU A C 1
ATOM 1408 O O . LEU A 1 186 ? -29.934 -4.203 58.633 1.00 96.62 186 LEU A O 1
ATOM 1412 N N . THR A 1 187 ? -28.707 -2.713 57.479 1.00 95.81 187 THR A N 1
ATOM 1413 C CA . THR A 1 187 ? -28.199 -1.995 58.656 1.00 95.81 187 THR A CA 1
ATOM 1414 C C . THR A 1 187 ? -29.347 -1.428 59.492 1.00 95.81 187 THR A C 1
ATOM 1416 O O . THR A 1 187 ? -29.337 -1.546 60.714 1.00 95.81 187 THR A O 1
ATOM 1419 N N . SER A 1 188 ? -30.365 -0.849 58.846 1.00 95.50 188 SER A N 1
ATOM 1420 C CA . SER A 1 188 ? -31.556 -0.337 59.531 1.00 95.50 188 SER A CA 1
ATOM 1421 C C . SER A 1 188 ? -32.334 -1.444 60.240 1.00 95.50 188 SER A C 1
ATOM 1423 O O . SER A 1 188 ? -32.719 -1.264 61.391 1.00 95.50 188 SER A O 1
ATOM 1425 N N . ARG A 1 189 ? -32.553 -2.590 59.579 1.00 94.81 189 ARG A N 1
ATOM 1426 C CA . ARG A 1 189 ? -33.240 -3.738 60.191 1.00 94.81 189 ARG A CA 1
ATOM 1427 C C . ARG A 1 189 ? -32.460 -4.302 61.373 1.00 94.81 189 ARG A C 1
ATOM 1429 O O . ARG A 1 189 ? -33.056 -4.599 62.398 1.00 94.81 189 ARG A O 1
ATOM 1436 N N . PHE A 1 190 ? -31.139 -4.413 61.248 1.00 93.62 190 PHE A N 1
ATOM 1437 C CA . PHE A 1 190 ? -30.287 -4.899 62.330 1.00 93.62 190 PHE A CA 1
ATOM 1438 C C . PHE A 1 190 ? -30.348 -3.984 63.559 1.00 93.62 190 PHE A C 1
ATOM 1440 O O . PHE A 1 190 ? -30.464 -4.467 64.681 1.00 93.62 190 PHE A O 1
ATOM 1447 N N . LYS A 1 191 ? -30.338 -2.660 63.349 1.00 92.31 191 LYS A N 1
ATOM 1448 C CA . LYS A 1 191 ? -30.528 -1.687 64.433 1.00 92.31 191 LYS A CA 1
ATOM 1449 C C . LYS A 1 191 ? -31.887 -1.839 65.118 1.00 92.31 191 LYS A C 1
ATOM 1451 O O . LYS A 1 191 ? -31.912 -1.874 66.340 1.00 92.31 191 LYS A O 1
ATOM 1456 N N . ASP A 1 192 ? -32.975 -1.960 64.352 1.00 92.69 192 ASP A N 1
ATOM 1457 C CA . ASP A 1 192 ? -34.334 -2.124 64.901 1.00 92.69 192 ASP A CA 1
ATOM 1458 C C . ASP A 1 192 ? -34.448 -3.395 65.764 1.00 92.69 192 ASP A C 1
ATOM 1460 O O . ASP A 1 192 ? -34.946 -3.338 66.887 1.00 92.69 192 ASP A O 1
ATOM 1464 N N . VAL A 1 193 ? -33.902 -4.527 65.296 1.00 92.94 193 VAL A N 1
ATOM 1465 C CA . VAL A 1 193 ? -33.868 -5.785 66.069 1.00 92.94 193 VAL A CA 1
ATOM 1466 C C . VAL A 1 193 ? -33.087 -5.616 67.374 1.00 92.94 193 VAL A C 1
ATOM 1468 O O . VAL A 1 193 ? -33.607 -5.943 68.438 1.00 92.94 193 VAL A O 1
ATOM 1471 N N . MET A 1 194 ? -31.885 -5.033 67.317 1.00 86.81 194 MET A N 1
ATOM 1472 C CA . MET A 1 194 ? -31.057 -4.803 68.508 1.00 86.81 194 MET A CA 1
ATOM 1473 C C . MET A 1 194 ? -31.757 -3.933 69.557 1.00 86.81 194 MET A C 1
ATOM 1475 O O . MET A 1 194 ? -31.660 -4.211 70.747 1.00 86.81 194 MET A O 1
ATOM 1479 N N . THR A 1 195 ? -32.498 -2.909 69.130 1.00 87.19 195 THR A N 1
ATOM 1480 C CA . THR A 1 195 ? -33.244 -2.039 70.050 1.00 87.19 195 THR A CA 1
ATOM 1481 C C . THR A 1 195 ? -34.491 -2.687 70.651 1.00 87.19 195 THR A C 1
ATOM 1483 O O . THR A 1 195 ? -34.959 -2.224 71.686 1.00 87.19 195 THR A O 1
ATOM 1486 N N . ARG A 1 196 ? -35.044 -3.735 70.024 1.00 81.62 196 ARG A N 1
ATOM 1487 C CA . ARG A 1 196 ? -36.229 -4.449 70.529 1.00 81.62 196 ARG A CA 1
ATOM 1488 C C . ARG A 1 196 ? -35.884 -5.609 71.458 1.00 81.62 196 ARG A C 1
ATOM 1490 O O . ARG A 1 196 ? -36.607 -5.819 72.423 1.00 81.62 196 ARG A O 1
ATOM 1497 N N . GLU A 1 197 ? -34.827 -6.365 71.165 1.00 75.00 197 GLU A N 1
ATOM 1498 C CA . GLU A 1 197 ? -34.443 -7.544 71.963 1.00 75.00 197 GLU A CA 1
ATOM 1499 C C . GLU A 1 197 ? -33.604 -7.195 73.198 1.00 75.00 197 GLU A C 1
ATOM 1501 O O . GLU A 1 197 ? -33.618 -7.942 74.173 1.00 75.00 197 GLU A O 1
ATOM 1506 N N . TYR A 1 198 ? -32.925 -6.043 73.197 1.00 70.19 198 TYR A N 1
ATOM 1507 C CA . TYR A 1 198 ? -32.128 -5.571 74.330 1.00 70.19 198 TYR A CA 1
ATOM 1508 C C . TYR A 1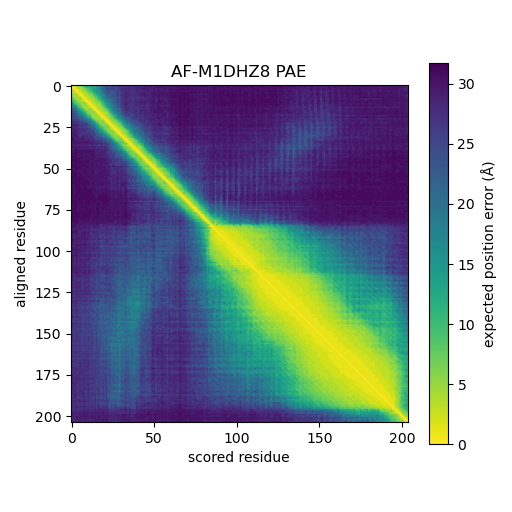 198 ? -32.527 -4.141 74.713 1.00 70.19 198 TYR A C 1
ATOM 1510 O O . TYR A 1 198 ? -31.768 -3.201 74.450 1.00 70.19 198 TYR A O 1
ATOM 1518 N N . PRO A 1 199 ? -33.706 -3.924 75.326 1.00 65.12 199 PRO A N 1
ATOM 1519 C CA . PRO A 1 199 ? -33.973 -2.647 75.961 1.00 65.12 199 PRO A CA 1
ATOM 1520 C C . PRO A 1 199 ? -32.949 -2.488 77.087 1.00 65.12 199 PRO A C 1
ATOM 1522 O O . PRO A 1 199 ? -32.970 -3.214 78.078 1.00 65.12 199 PRO A O 1
ATOM 1525 N N . LEU A 1 200 ? -32.000 -1.572 76.904 1.00 62.84 200 LEU A N 1
ATOM 1526 C CA . LEU A 1 200 ? -31.137 -1.106 77.980 1.00 62.84 200 LEU A CA 1
ATOM 1527 C C . LEU A 1 200 ? -32.044 -0.429 79.014 1.00 62.84 200 LEU A C 1
ATOM 1529 O O . LEU A 1 200 ? -32.303 0.771 78.926 1.00 62.84 200 LEU A O 1
ATOM 1533 N N . GLU A 1 201 ? -32.551 -1.200 79.975 1.00 54.16 201 GLU A N 1
ATOM 1534 C CA . GLU A 1 201 ? -33.035 -0.650 81.234 1.00 54.16 201 GLU A CA 1
ATOM 1535 C C . GLU A 1 201 ? -31.821 -0.075 81.962 1.00 54.16 201 GLU A C 1
ATOM 1537 O O . GLU A 1 201 ? -31.091 -0.749 82.685 1.00 54.16 201 GLU A O 1
ATOM 1542 N N . VAL A 1 202 ? -31.564 1.203 81.698 1.00 56.25 202 VAL A N 1
ATOM 1543 C CA . VAL A 1 202 ? -30.702 2.029 82.532 1.00 56.25 202 VAL A CA 1
ATOM 1544 C C . VAL A 1 202 ? -31.502 2.339 83.795 1.00 56.25 202 VAL A C 1
ATOM 1546 O O . VAL A 1 202 ? -32.153 3.376 83.898 1.00 56.25 202 VAL A O 1
ATOM 1549 N N . THR A 1 203 ? -31.504 1.407 84.746 1.00 47.69 203 THR 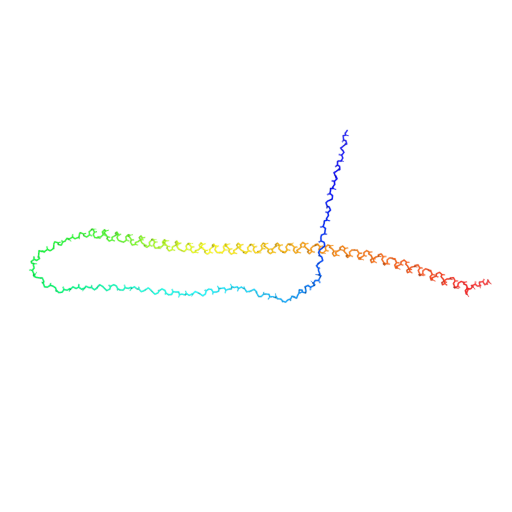A N 1
ATOM 1550 C CA . THR A 1 203 ? -31.797 1.728 86.146 1.00 47.69 203 THR A CA 1
ATOM 1551 C C . THR A 1 203 ? -30.634 2.546 86.700 1.00 47.69 203 THR A C 1
ATOM 1553 O O . THR A 1 203 ? -29.486 2.097 86.659 1.00 47.69 203 THR A O 1
ATOM 1556 N N . GLN A 1 204 ? -30.967 3.770 87.123 1.00 46.91 204 GLN A N 1
ATOM 1557 C CA . GLN A 1 204 ? -30.120 4.731 87.840 1.00 46.91 204 GLN A CA 1
ATOM 1558 C C . GLN A 1 204 ? -29.511 4.159 89.119 1.00 46.91 204 GLN A C 1
ATOM 1560 O O . GLN A 1 204 ? -30.184 3.330 89.772 1.00 46.91 204 GLN A O 1
#

Secondary structure (DSSP, 8-state):
---PPPPPPPP----------------------------------------------------------------PPP------HHHHHHHHHHHHHHHHHHHHHHHHHHHHHHHHHHHHHHHHHHHHHHHHHHHHHHHHHHHHHHHHHHHHHHHHHHHHHHHHHHHHHHHHHHHHHHHHHHHHHHHHHHHHHHHHH-------

Radius of gyration: 54.52 Å; Cα contacts (8 Å, |Δi|>4): 1; chains: 1; bounding box: 91×80×178 Å

Sequence (204 aa):
MVKTPIVSTPVTHKSSRNKNKDKALSFVSIESDDMLPLAFFSSSLAFFSMGYTRTISSSALKNDLDDVVVKSIKSKPSSSTAISSPKLNAALEKLSDMDANLDALTIYVTRESDLVSSVTAMKEQVDSLKDLLLSAHVKINVVKDVTKETAADVARIRLRFDQIVKEAIKIATKVQASAKSISTSLTSRFKDVMTREYPLEVTQ

Mean predicted aligned error: 20.82 Å

Foldseek 3Di:
DDDDDDDDDDDDDDDDDDDDDDDDDDPPPPPPDDPDPPPPPPPPPPPPPPDDPPPPDDPPPPPPDDDDDDDDDPDDPDPPPPPPPVVVVVVVVVVVVVVVVVVVVVVVVVVVVVVVVVVVVVVVVVVVVVVVVVVVVVVVVVVVVVVVVVVVVVVVVVVVVVVVVVVVVVVVVVVVVVVVVVVVVVVVVVVVVCCVVDVPPPDD

pLDDT: mean 72.18, std 25.22, range [32.62, 98.5]

Organism: Solanum tuberosum (NCBI:txid4113)

Solvent-accessible surface area (backbone atoms only — not comparable to full-atom values): 13231 Å² total; per-residue (Å²): 138,88,82,83,84,86,86,84,80,87,83,82,82,81,81,81,85,82,79,86,71,93,69,81,87,73,82,75,79,81,72,91,77,76,87,72,77,83,75,72,81,75,76,77,74,76,79,75,81,76,78,80,78,83,79,79,80,79,83,79,81,79,79,84,76,82,92,70,96,70,79,90,68,86,74,72,81,74,79,76,74,80,73,56,66,71,62,55,50,55,52,51,52,53,49,52,54,51,50,54,50,51,52,53,49,51,56,49,54,52,51,53,53,52,49,55,51,51,53,51,55,50,48,55,51,51,51,51,50,50,54,50,51,52,53,50,53,53,51,50,52,53,54,52,51,53,50,53,51,51,52,53,48,52,52,53,51,51,54,51,49,54,50,51,52,52,52,50,52,55,50,52,52,52,50,52,52,51,53,51,50,51,51,50,52,50,53,51,51,53,50,55,50,52,58,66,80,54,68,81,79,80,76,127